Protein AF-A0A5K3FMP2-F1 (afdb_monomer)

Foldseek 3Di:
DQPDDAADDDADDPVNVVVVVCVQPDCPQWAWDDDDDFKTKTWHDDPPDPFIKIKMKGKDFQAFLVRVVVCVVDPVNCVVPVPFWDDKDWPAAPDPFKTWMKTWGHDDPPDFIEIFIKIWGWDDDPFKIKIKIWGHDDPVDDDDPRHHYKGWRMWMWMWGGPDRGIIMIMIMTGIGSDDPPPPDVCPVVPD

InterPro domains:
  IPR002913 START domain [PF01852] (20-181)
  IPR002913 START domain [PS50848] (26-191)
  IPR023393 START-like domain superfamily [G3DSA:3.30.530.20] (10-185)
  IPR051213 START domain-containing lipid transfer [PTHR19308] (13-181)

Sequence (191 aa):
MASFSVGDVRPAGEHDVATFRNLMDDDSKWHKVFGKKDTTVYIKESENSSIHMVKVKTNVAGLSAADLFDTLMDPDYRRAWDKYMVEGYDLCLVSPNTDIGYYLVKSFPPFKYRDSVTLRSWFKFENEYIIMNHSVFHAAAPLRKQYIRAISYLSGYIVRKTGPDSCFFGFVTQSDPRGNLKCRMGCLRLC

Mean predicted aligned error: 5.48 Å

Solvent-accessible surface area (backbone atoms only — not comparable to full-atom values): 10779 Å² total; per-residue (Å²): 130,78,82,57,58,72,53,61,90,69,77,77,50,71,69,42,54,54,52,53,50,45,65,70,71,54,56,90,77,45,45,78,78,47,74,57,93,58,37,36,34,28,40,24,83,39,99,91,43,97,58,50,33,41,37,39,41,30,62,44,75,84,38,27,35,64,60,54,50,49,56,72,68,35,73,73,60,35,59,76,74,37,86,43,57,74,47,71,50,79,76,47,77,80,47,103,48,20,36,31,32,40,41,31,34,63,47,67,85,94,48,64,33,33,30,40,39,32,39,38,29,55,49,83,54,100,57,37,37,39,37,41,32,29,23,37,80,50,87,94,64,65,92,53,89,81,42,38,73,30,42,31,53,37,32,36,41,38,30,30,54,74,50,85,46,15,16,36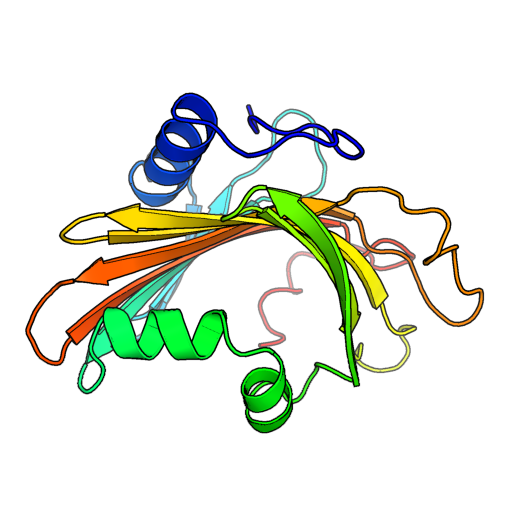,43,33,38,41,37,28,60,48,63,61,78,96,68,78,88,56,102,59,72,86,73,78,119

Nearest PDB structures (foldseek):
  6ser-assembly1_A  TM=9.704E-01  e=9.264E-19  Homo sapiens
  6iez-assembly1_A  TM=8.244E-01  e=3.662E-13  Homo sapiens
  2z9z-assembly1_A  TM=8.146E-01  e=6.578E-13  Homo sapiens
  2e3n-assembly1_A  TM=8.346E-01  e=3.082E-12  Homo sapiens
  2e3q-assembly1_A  TM=8.068E-01  e=1.908E-12  Homo sapiens

pLDDT: mean 89.91, std 14.31, range [27.34, 98.62]

Organism: Mesocestoides corti (NCBI:txid53468)

Structure (mmCIF, N/CA/C/O backbone):
data_AF-A0A5K3FMP2-F1
#
_entry.id   AF-A0A5K3FMP2-F1
#
loop_
_atom_site.group_PDB
_atom_site.id
_atom_site.type_symbol
_atom_site.label_atom_id
_atom_site.label_alt_id
_atom_site.label_comp_id
_atom_site.label_asym_id
_atom_site.label_entity_id
_atom_site.label_seq_id
_atom_site.pdbx_PDB_ins_code
_atom_site.Cartn_x
_atom_site.Cartn_y
_atom_site.Cartn_z
_atom_site.occupancy
_atom_site.B_iso_or_equiv
_atom_site.auth_seq_id
_atom_site.auth_comp_id
_atom_site.auth_asym_id
_atom_site.auth_atom_id
_atom_site.pdbx_PDB_model_num
ATOM 1 N N . MET A 1 1 ? 12.278 9.749 8.760 1.00 45.16 1 MET A N 1
ATOM 2 C CA . MET A 1 1 ? 12.749 9.236 7.455 1.00 45.16 1 MET A CA 1
ATOM 3 C C . MET A 1 1 ? 12.005 7.941 7.178 1.00 45.16 1 MET A C 1
ATOM 5 O O . MET A 1 1 ? 11.595 7.312 8.147 1.00 45.16 1 MET A O 1
ATOM 9 N N . ALA A 1 2 ? 11.748 7.587 5.915 1.00 55.38 2 ALA A N 1
ATOM 10 C CA . ALA A 1 2 ? 11.209 6.262 5.603 1.00 55.38 2 ALA A CA 1
ATOM 11 C C . ALA A 1 2 ? 12.212 5.208 6.093 1.00 55.38 2 ALA A C 1
ATOM 13 O O . ALA A 1 2 ? 13.417 5.410 5.954 1.00 55.38 2 ALA A O 1
ATOM 14 N N . SER A 1 3 ? 11.732 4.137 6.717 1.00 70.94 3 SER A N 1
ATOM 15 C CA . SER A 1 3 ? 12.615 3.110 7.275 1.00 70.94 3 SER A CA 1
ATOM 16 C C . SER A 1 3 ? 13.172 2.159 6.201 1.00 70.94 3 SER A C 1
ATOM 18 O O . SER A 1 3 ? 14.148 1.447 6.441 1.00 70.94 3 SER A O 1
ATOM 20 N N . PHE A 1 4 ? 12.600 2.200 4.992 1.00 82.44 4 PHE A N 1
ATOM 21 C CA . PHE A 1 4 ? 13.044 1.446 3.823 1.00 82.44 4 PHE A CA 1
ATOM 22 C C . PHE A 1 4 ? 13.760 2.331 2.807 1.00 82.44 4 PHE A C 1
ATOM 24 O O . PHE A 1 4 ? 13.378 3.479 2.565 1.00 82.44 4 PHE A O 1
ATOM 31 N N . SER A 1 5 ? 14.771 1.749 2.165 1.00 88.12 5 SER A N 1
ATOM 32 C CA . SER A 1 5 ? 15.386 2.287 0.951 1.00 88.12 5 SER A CA 1
ATOM 33 C C . SER A 1 5 ? 14.911 1.486 -0.259 1.00 88.12 5 SER A C 1
ATOM 35 O O . SER A 1 5 ? 14.746 0.270 -0.185 1.00 88.12 5 SER A O 1
ATOM 37 N N . VAL A 1 6 ? 14.695 2.153 -1.394 1.00 90.81 6 VAL A N 1
ATOM 38 C CA . VAL A 1 6 ? 14.304 1.471 -2.639 1.00 90.81 6 VAL A CA 1
ATOM 39 C C . VAL A 1 6 ? 15.377 0.449 -3.019 1.00 90.81 6 VAL A C 1
ATOM 41 O O . VAL A 1 6 ? 16.555 0.791 -3.093 1.00 90.81 6 VAL A O 1
ATOM 44 N N . GLY A 1 7 ? 14.963 -0.791 -3.281 1.00 92.38 7 GLY A N 1
ATOM 45 C CA . GLY A 1 7 ? 15.869 -1.900 -3.585 1.00 92.38 7 GLY A CA 1
ATOM 46 C C . GLY A 1 7 ? 16.353 -2.700 -2.373 1.00 92.38 7 GLY A C 1
ATOM 47 O O . GLY A 1 7 ? 16.946 -3.752 -2.582 1.00 92.38 7 GLY A O 1
ATOM 48 N N . ASP A 1 8 ? 16.089 -2.256 -1.140 1.00 92.75 8 ASP A N 1
ATOM 49 C CA . ASP A 1 8 ? 16.411 -3.023 0.069 1.00 92.75 8 ASP A CA 1
ATOM 50 C C . ASP A 1 8 ? 15.546 -4.293 0.139 1.00 92.75 8 ASP A C 1
ATOM 52 O O . ASP A 1 8 ? 14.319 -4.216 0.062 1.00 92.75 8 ASP A O 1
ATOM 56 N N . VAL A 1 9 ? 16.168 -5.466 0.265 1.00 93.88 9 VAL A N 1
ATOM 57 C CA . VAL A 1 9 ? 15.469 -6.759 0.323 1.00 93.88 9 VAL A CA 1
ATOM 58 C C . VAL A 1 9 ? 15.634 -7.338 1.720 1.00 93.88 9 VAL A C 1
ATOM 60 O O . VAL A 1 9 ? 16.494 -8.179 1.974 1.00 93.88 9 VAL A O 1
ATOM 63 N N . ARG A 1 10 ? 14.786 -6.873 2.636 1.00 94.06 10 ARG A N 1
ATOM 64 C CA . ARG A 1 10 ? 14.668 -7.410 3.992 1.00 94.06 10 ARG A CA 1
ATOM 65 C C . ARG A 1 10 ? 13.211 -7.385 4.456 1.00 94.06 10 ARG A C 1
ATOM 67 O O . ARG A 1 10 ? 12.471 -6.484 4.055 1.00 94.06 10 ARG A O 1
ATOM 74 N N . PRO A 1 11 ? 12.796 -8.318 5.327 1.00 94.12 11 PRO A N 1
ATOM 75 C CA . PRO A 1 11 ? 11.532 -8.199 6.036 1.00 94.12 11 PRO A CA 1
ATOM 76 C C . PRO A 1 11 ? 11.463 -6.904 6.855 1.00 94.12 11 PRO A C 1
ATOM 78 O O . PRO A 1 11 ? 12.468 -6.432 7.401 1.00 94.12 11 PRO A O 1
ATOM 81 N N . ALA A 1 12 ? 10.260 -6.349 6.965 1.00 95.31 12 ALA A N 1
ATOM 82 C CA . ALA A 1 12 ? 9.982 -5.289 7.920 1.00 95.31 12 ALA A CA 1
ATOM 83 C C . ALA A 1 12 ? 10.155 -5.797 9.367 1.00 95.31 12 ALA A C 1
ATOM 85 O O . ALA A 1 12 ? 9.772 -6.919 9.695 1.00 95.31 12 ALA A O 1
ATOM 86 N N . GLY A 1 13 ? 10.714 -4.959 10.234 1.00 94.12 13 GLY A N 1
ATOM 87 C CA . GLY A 1 13 ? 10.867 -5.194 11.667 1.00 94.12 13 GLY A CA 1
ATOM 88 C C . GLY A 1 13 ? 10.071 -4.199 12.514 1.00 94.12 13 GLY A C 1
ATOM 89 O O . GLY A 1 13 ? 9.341 -3.344 12.009 1.00 94.12 13 GLY A O 1
ATOM 90 N N . GLU A 1 14 ? 10.239 -4.282 13.833 1.00 94.19 14 GLU A N 1
ATOM 91 C CA . GLU A 1 14 ? 9.488 -3.473 14.804 1.00 94.19 14 GLU A CA 1
ATOM 92 C C . GLU A 1 14 ? 9.664 -1.961 14.602 1.00 94.19 14 GLU A C 1
ATOM 94 O O . GLU A 1 14 ? 8.703 -1.199 14.711 1.00 94.19 14 GLU A O 1
ATOM 99 N N . HIS A 1 15 ? 10.877 -1.519 14.253 1.00 94.69 15 HIS A N 1
ATOM 100 C CA . HIS A 1 15 ? 11.155 -0.109 13.973 1.00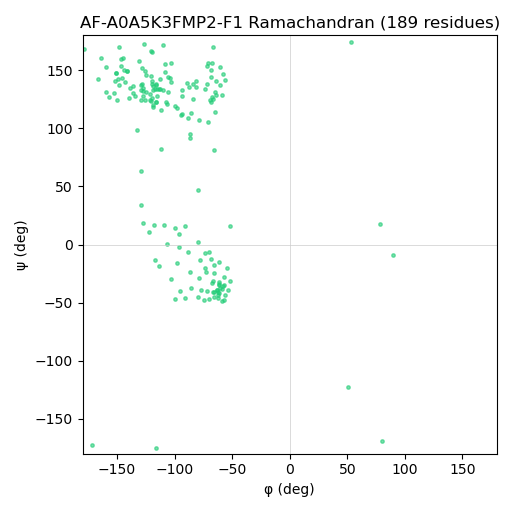 94.69 15 HIS A CA 1
ATOM 101 C C . HIS A 1 15 ? 10.378 0.411 12.753 1.00 94.69 15 HIS A C 1
ATOM 103 O O . HIS A 1 15 ? 9.872 1.537 12.772 1.00 94.69 15 HIS A O 1
ATOM 109 N N . ASP A 1 16 ? 10.251 -0.410 11.705 1.00 95.75 16 ASP A N 1
ATOM 110 C CA . ASP A 1 16 ? 9.505 -0.059 10.496 1.00 95.75 16 ASP A CA 1
ATOM 111 C C . ASP A 1 16 ? 8.011 0.086 10.820 1.00 95.75 16 ASP A C 1
ATOM 113 O O . ASP A 1 16 ? 7.381 1.083 10.463 1.00 95.75 16 ASP A O 1
ATOM 117 N N . VAL A 1 17 ? 7.470 -0.864 11.592 1.00 96.31 17 VAL A N 1
ATOM 118 C CA . VAL A 1 17 ? 6.086 -0.839 12.086 1.00 96.31 17 VAL A CA 1
ATOM 119 C C . VAL A 1 17 ? 5.821 0.412 12.928 1.00 96.31 17 VAL A C 1
ATOM 121 O O . VAL A 1 17 ? 4.836 1.115 12.697 1.00 96.31 17 VAL A O 1
ATOM 124 N N . ALA A 1 18 ? 6.698 0.726 13.884 1.00 96.44 18 ALA A N 1
ATOM 125 C CA . ALA A 1 18 ? 6.568 1.914 14.729 1.00 96.44 18 ALA A CA 1
ATOM 126 C C . ALA A 1 18 ? 6.616 3.210 13.903 1.00 96.44 18 ALA A C 1
ATOM 128 O O . ALA A 1 18 ? 5.813 4.121 14.109 1.00 96.44 18 ALA A O 1
ATOM 129 N N . THR A 1 19 ? 7.514 3.276 12.919 1.00 95.38 19 THR A N 1
ATOM 130 C CA . THR A 1 19 ? 7.610 4.411 11.993 1.00 95.38 19 THR A CA 1
ATOM 131 C C . THR A 1 19 ? 6.329 4.569 11.178 1.00 95.38 19 THR A C 1
ATOM 133 O O . THR A 1 19 ? 5.824 5.684 11.036 1.00 95.38 19 THR A O 1
ATOM 136 N N . PHE A 1 20 ? 5.766 3.468 10.676 1.00 96.25 20 PHE A N 1
ATOM 137 C CA . PHE A 1 20 ? 4.533 3.489 9.897 1.00 96.25 20 PHE A CA 1
ATOM 138 C C . PHE A 1 20 ? 3.315 3.914 10.728 1.00 96.25 20 PHE A C 1
ATOM 140 O O . PHE A 1 20 ? 2.528 4.748 10.276 1.00 96.25 20 PHE A O 1
ATOM 147 N N . ARG A 1 21 ? 3.200 3.434 11.974 1.00 97.06 21 ARG A N 1
ATOM 148 C CA . ARG A 1 21 ? 2.185 3.910 12.933 1.00 97.06 21 ARG A CA 1
ATOM 149 C C . ARG A 1 21 ? 2.292 5.413 13.156 1.00 97.06 21 ARG A C 1
ATOM 151 O O . ARG A 1 21 ? 1.304 6.118 12.995 1.00 97.06 21 ARG A O 1
ATOM 158 N N . ASN A 1 22 ? 3.498 5.922 13.404 1.00 96.44 22 ASN A N 1
ATOM 159 C CA . ASN A 1 22 ? 3.718 7.358 13.581 1.00 96.44 22 ASN A CA 1
ATOM 160 C C . ASN A 1 22 ? 3.317 8.169 12.339 1.00 96.44 22 ASN A C 1
ATOM 162 O O . ASN A 1 22 ? 2.752 9.249 12.475 1.00 96.44 22 ASN A O 1
ATOM 166 N N . LEU A 1 23 ? 3.550 7.658 11.121 1.00 95.69 23 LEU A N 1
ATOM 167 C CA . LEU A 1 23 ? 3.069 8.320 9.901 1.00 95.69 23 LEU A CA 1
ATOM 168 C C . LEU A 1 23 ? 1.539 8.420 9.858 1.00 95.69 23 LEU A C 1
ATOM 170 O O . LEU A 1 23 ? 1.019 9.416 9.347 1.00 95.69 23 LEU A O 1
ATOM 174 N N . MET A 1 24 ? 0.825 7.421 10.383 1.00 96.88 24 MET A N 1
ATOM 175 C CA . MET A 1 24 ? -0.631 7.448 10.490 1.00 96.88 24 MET A CA 1
ATOM 176 C C . MET A 1 24 ? -1.111 8.382 11.605 1.00 96.88 24 MET A C 1
ATOM 178 O O . MET A 1 24 ? -1.995 9.206 11.365 1.00 96.88 24 MET A O 1
ATOM 182 N N . ASP A 1 25 ? -0.527 8.274 12.794 1.00 96.56 25 ASP A N 1
ATOM 183 C CA . ASP A 1 25 ? -1.072 8.848 14.028 1.00 96.56 25 ASP A CA 1
ATOM 184 C C . ASP A 1 25 ? -0.680 10.306 14.244 1.00 96.56 25 ASP A C 1
ATOM 186 O O . ASP A 1 25 ? -1.511 11.104 14.675 1.00 96.56 25 ASP A O 1
ATOM 190 N N . ASP A 1 26 ? 0.548 10.676 13.885 1.00 96.19 26 ASP A N 1
ATOM 191 C CA . ASP A 1 26 ? 1.017 12.051 13.994 1.00 96.19 26 ASP A CA 1
ATOM 192 C C . ASP A 1 26 ? 0.623 12.855 12.748 1.00 96.19 26 ASP A C 1
ATOM 194 O O . ASP A 1 26 ? 1.112 12.629 11.635 1.00 96.19 26 ASP A O 1
ATOM 198 N N . ASP A 1 27 ? -0.272 13.820 12.950 1.00 95.56 27 ASP A N 1
ATOM 199 C CA . ASP A 1 27 ? -0.746 14.746 11.923 1.00 95.56 27 ASP A CA 1
ATOM 200 C C . ASP A 1 27 ? 0.002 16.094 11.938 1.00 95.56 27 ASP A C 1
ATOM 202 O O . ASP A 1 27 ? -0.231 16.916 11.057 1.00 95.56 27 ASP A O 1
ATOM 206 N N . SER A 1 28 ? 0.939 16.327 12.867 1.00 94.31 28 SER A N 1
ATOM 207 C CA . SER A 1 28 ? 1.594 17.635 13.073 1.00 94.31 28 SER A CA 1
ATOM 208 C C . SER A 1 28 ? 2.303 18.186 11.830 1.00 94.31 28 SER A C 1
ATOM 210 O O . SER A 1 28 ? 2.304 19.391 11.588 1.00 94.31 28 SER A O 1
ATOM 212 N N . LYS A 1 29 ? 2.883 17.296 11.016 1.00 93.50 29 LYS A N 1
ATOM 213 C CA . LYS A 1 29 ? 3.590 17.626 9.766 1.00 93.50 29 LYS A CA 1
ATOM 214 C C . LYS A 1 29 ? 2.744 17.395 8.509 1.00 93.50 29 LYS A C 1
ATOM 216 O O . LYS A 1 29 ? 3.300 17.296 7.416 1.00 93.50 29 LYS A O 1
ATOM 221 N N . TRP A 1 30 ? 1.434 17.212 8.653 1.00 95.69 30 TRP A N 1
ATOM 222 C CA . TRP A 1 30 ? 0.532 16.874 7.556 1.00 95.69 30 TRP A CA 1
ATOM 223 C C . TRP A 1 30 ? -0.471 17.995 7.300 1.00 95.69 30 TRP A C 1
ATOM 225 O O . TRP A 1 30 ? -1.130 18.495 8.206 1.00 95.69 30 TRP A O 1
ATOM 235 N N . HIS A 1 31 ? -0.653 18.341 6.031 1.00 95.94 31 HIS A N 1
ATOM 236 C CA . HIS A 1 31 ? -1.635 19.323 5.594 1.00 95.94 31 HIS A CA 1
ATOM 237 C C . HIS A 1 31 ? -2.890 18.610 5.103 1.00 95.94 31 HIS A C 1
ATOM 239 O O . HIS A 1 31 ? -2.848 17.855 4.132 1.00 95.94 31 HIS A O 1
ATOM 245 N N . LYS A 1 32 ? -4.027 18.842 5.763 1.00 96.00 32 LYS A N 1
ATOM 246 C CA . LYS A 1 32 ? -5.325 18.332 5.305 1.00 96.00 32 LYS A CA 1
ATOM 247 C C . LYS A 1 32 ? -5.733 19.047 4.015 1.00 96.00 32 LYS A C 1
ATOM 249 O O . LYS A 1 32 ? -5.865 20.265 4.006 1.00 96.00 32 LYS A O 1
ATOM 254 N N . VAL A 1 33 ? -5.977 18.286 2.949 1.00 95.81 33 VAL A N 1
ATOM 255 C CA . VAL A 1 33 ? -6.348 18.821 1.622 1.00 95.81 33 VAL A CA 1
ATOM 256 C C . VAL A 1 33 ? -7.767 18.467 1.197 1.00 95.81 33 VAL A C 1
ATOM 258 O O . VAL A 1 33 ? -8.328 19.106 0.310 1.00 95.81 33 VAL A O 1
ATOM 261 N N . PHE A 1 34 ? -8.365 17.458 1.828 1.00 94.69 34 PHE A N 1
ATOM 262 C CA . PHE A 1 34 ? -9.741 17.053 1.573 1.00 94.69 34 PHE A CA 1
ATOM 263 C C . PHE A 1 34 ? -10.355 16.439 2.829 1.00 94.69 34 PHE A C 1
ATOM 265 O O . PHE A 1 34 ? -9.672 15.783 3.615 1.00 94.69 34 PHE A O 1
ATOM 272 N N . GLY A 1 35 ? -11.660 16.621 3.006 1.00 92.94 35 GLY A N 1
ATOM 273 C CA . GLY A 1 35 ? -12.435 15.919 4.020 1.00 92.94 35 GLY A CA 1
ATOM 274 C C . GLY A 1 35 ? -13.904 15.881 3.631 1.00 92.94 35 GLY A C 1
ATOM 275 O O . GLY A 1 35 ? -14.486 16.926 3.342 1.00 92.94 35 GLY A O 1
ATOM 276 N N . LYS A 1 36 ? -14.499 14.689 3.616 1.00 92.50 36 LYS A N 1
ATOM 277 C CA . LYS A 1 36 ? -15.928 14.499 3.359 1.00 92.50 36 LYS A CA 1
ATOM 278 C C . LYS A 1 36 ? -16.414 13.226 4.042 1.00 92.50 36 LYS A C 1
ATOM 280 O O . LYS A 1 36 ? -15.835 12.164 3.826 1.00 92.50 36 LYS A O 1
ATOM 285 N N . LYS A 1 37 ? -17.521 13.337 4.788 1.00 90.38 37 LYS A N 1
ATOM 286 C CA . LYS A 1 37 ? -18.066 12.250 5.619 1.00 90.38 37 LYS A CA 1
ATOM 287 C C . LYS A 1 37 ? -16.957 11.675 6.514 1.00 90.38 37 LYS A C 1
ATOM 289 O O . LYS A 1 37 ? -16.315 12.436 7.230 1.00 90.38 37 LYS A O 1
ATOM 294 N N . ASP A 1 38 ? -16.703 10.379 6.401 1.00 92.69 38 ASP A N 1
ATOM 295 C CA . ASP A 1 38 ? -15.748 9.633 7.210 1.00 92.69 38 ASP A CA 1
ATOM 296 C C . ASP A 1 38 ? -14.326 9.634 6.644 1.00 92.69 38 ASP A C 1
ATOM 298 O O . ASP A 1 38 ? -13.422 9.150 7.316 1.00 92.69 38 ASP A O 1
ATOM 302 N N . THR A 1 39 ? -14.101 10.184 5.443 1.00 96.31 39 THR A N 1
ATOM 303 C CA . THR A 1 39 ? -12.801 10.150 4.760 1.00 96.31 39 THR A CA 1
ATOM 304 C C . THR A 1 39 ? -12.100 11.507 4.793 1.00 96.31 39 THR A C 1
ATOM 306 O O . THR A 1 39 ? -12.664 12.539 4.419 1.00 96.31 39 THR A O 1
ATOM 309 N N . THR A 1 40 ? -10.823 11.504 5.174 1.00 97.38 40 THR A N 1
ATOM 310 C CA . THR A 1 40 ? -9.939 12.675 5.159 1.00 97.38 40 THR A CA 1
ATOM 311 C C . THR A 1 40 ? -8.637 12.358 4.429 1.00 97.38 40 THR A C 1
ATOM 313 O O . THR A 1 40 ? -8.065 11.286 4.619 1.00 97.38 40 THR A O 1
ATOM 316 N N . VAL A 1 41 ? -8.157 13.297 3.609 1.00 97.44 41 VAL A N 1
ATOM 317 C CA . VAL A 1 41 ? -6.895 13.177 2.865 1.00 97.44 41 VAL A CA 1
ATOM 318 C C . VAL A 1 41 ? -5.933 14.274 3.293 1.00 97.44 41 VAL A C 1
ATOM 320 O O . VAL A 1 41 ? -6.303 15.448 3.399 1.00 97.44 41 VAL A O 1
ATOM 323 N N . TYR A 1 42 ? -4.684 13.877 3.492 1.00 96.94 42 TYR A N 1
ATOM 324 C CA . TYR A 1 42 ? -3.579 14.720 3.900 1.00 96.94 42 TYR A CA 1
ATOM 325 C C . TYR A 1 42 ? -2.417 14.592 2.919 1.00 96.94 42 TYR A C 1
ATOM 327 O O . TYR A 1 42 ? -2.180 13.524 2.350 1.00 96.94 42 TYR A O 1
ATOM 335 N N . ILE A 1 43 ? -1.661 15.674 2.777 1.00 95.69 43 ILE A N 1
ATOM 336 C CA . ILE A 1 43 ? -0.401 15.723 2.042 1.00 95.69 43 ILE A CA 1
ATOM 337 C C . ILE A 1 43 ? 0.706 16.132 3.006 1.00 95.69 43 ILE A C 1
ATOM 339 O O . ILE A 1 43 ? 0.507 17.001 3.853 1.00 95.69 43 ILE A O 1
ATOM 343 N N . LYS A 1 44 ? 1.880 15.526 2.861 1.00 93.62 44 LYS A N 1
ATOM 344 C CA . LYS A 1 44 ? 3.100 15.959 3.538 1.00 93.62 44 LYS A CA 1
ATOM 345 C C . LYS A 1 44 ? 4.219 16.139 2.526 1.00 93.62 44 LYS A C 1
ATOM 347 O O . LYS A 1 44 ? 4.514 15.238 1.735 1.00 93.62 44 LYS A O 1
ATOM 352 N N . GLU A 1 45 ? 4.843 17.307 2.563 1.00 89.19 45 GLU A N 1
ATOM 353 C CA . GLU A 1 45 ? 6.044 17.578 1.785 1.00 89.19 45 GLU A CA 1
ATOM 354 C C . GLU A 1 45 ? 7.214 16.748 2.317 1.00 89.19 45 GLU A C 1
ATOM 356 O O . GLU A 1 45 ? 7.322 16.469 3.514 1.00 89.19 45 GLU A O 1
ATOM 361 N N . SER A 1 46 ? 8.071 16.299 1.407 1.00 81.12 46 SER A N 1
ATOM 362 C CA . SER A 1 46 ? 9.260 15.534 1.757 1.00 81.12 46 SER A CA 1
ATOM 363 C C . SER A 1 46 ? 10.475 16.419 1.573 1.00 81.12 46 SER A C 1
ATOM 365 O O . SER A 1 46 ? 10.730 16.872 0.465 1.00 81.12 46 SER A O 1
ATOM 367 N N . GLU A 1 47 ? 11.238 16.627 2.646 1.00 73.31 47 GLU A N 1
ATOM 368 C CA . GLU A 1 47 ? 12.406 17.525 2.665 1.00 73.31 47 GLU A CA 1
ATOM 369 C C . GLU A 1 47 ? 13.404 17.231 1.526 1.00 73.31 47 GLU A C 1
ATOM 371 O O . GLU A 1 47 ? 14.006 18.149 0.982 1.00 73.31 47 GLU A O 1
ATOM 376 N N . ASN A 1 48 ? 13.509 15.964 1.104 1.00 72.06 48 ASN A N 1
ATOM 377 C CA . ASN A 1 48 ? 14.467 15.499 0.095 1.00 72.06 48 ASN A CA 1
ATOM 378 C C . ASN A 1 48 ? 13.813 14.926 -1.176 1.00 72.06 48 ASN A C 1
ATOM 380 O O . ASN A 1 48 ? 14.457 14.179 -1.911 1.00 72.06 48 ASN A O 1
ATOM 384 N N . SER A 1 49 ? 12.527 15.191 -1.430 1.00 77.69 49 SER A N 1
ATOM 385 C CA . SER A 1 49 ? 11.846 14.656 -2.615 1.00 77.69 49 SER A CA 1
ATOM 386 C C . SER A 1 49 ? 10.769 15.598 -3.134 1.00 77.69 49 SER A C 1
ATOM 388 O O . SER A 1 49 ? 9.949 16.108 -2.375 1.00 77.69 49 SER A O 1
ATOM 390 N N . SER A 1 50 ? 10.709 15.754 -4.457 1.00 82.50 50 SER A N 1
ATOM 391 C CA . SER A 1 50 ? 9.599 16.429 -5.141 1.00 82.50 50 SER A CA 1
ATOM 392 C C . SER A 1 50 ? 8.294 15.622 -5.100 1.00 82.50 50 SER A C 1
ATOM 394 O O . SER A 1 50 ? 7.247 16.113 -5.523 1.00 82.50 50 SER A O 1
ATOM 396 N N . ILE A 1 51 ? 8.343 14.386 -4.595 1.00 87.31 51 ILE A N 1
ATOM 397 C CA . ILE A 1 51 ? 7.194 13.504 -4.438 1.00 87.31 51 ILE A CA 1
ATOM 398 C C . ILE A 1 51 ? 6.639 13.659 -3.027 1.00 87.31 51 ILE A C 1
ATOM 400 O O . ILE A 1 51 ? 7.255 13.243 -2.041 1.00 87.31 51 ILE A O 1
ATOM 404 N N . HIS A 1 52 ? 5.444 14.233 -2.936 1.00 90.75 52 HIS A N 1
ATOM 405 C CA . HIS A 1 52 ? 4.730 14.346 -1.674 1.00 90.75 52 HIS A CA 1
ATOM 406 C C . HIS A 1 52 ? 4.258 12.982 -1.164 1.00 90.75 52 HIS A C 1
ATOM 408 O O . HIS A 1 52 ? 3.928 12.083 -1.942 1.00 90.75 52 HIS A O 1
ATOM 414 N N . MET A 1 53 ? 4.175 12.851 0.158 1.00 93.81 53 MET A N 1
ATOM 415 C CA . MET A 1 53 ? 3.459 11.744 0.776 1.00 93.81 53 MET A CA 1
ATOM 416 C C . MET A 1 53 ? 1.968 12.061 0.804 1.00 93.81 53 MET A C 1
ATOM 418 O O . MET A 1 53 ? 1.572 13.188 1.109 1.00 93.81 53 MET A O 1
ATOM 422 N N . VAL A 1 54 ? 1.145 11.052 0.551 1.00 95.88 54 VAL A N 1
ATOM 423 C CA . VAL A 1 54 ? -0.309 11.121 0.683 1.00 95.88 54 VAL A CA 1
ATOM 424 C C . VAL A 1 54 ? -0.732 10.195 1.813 1.00 95.88 54 VAL A C 1
ATOM 426 O O . VAL A 1 54 ? -0.279 9.053 1.887 1.00 95.88 54 VAL A O 1
ATOM 429 N N . LYS A 1 55 ? -1.607 10.688 2.686 1.00 97.12 55 LYS A N 1
ATOM 430 C CA . LYS A 1 55 ? -2.237 9.910 3.753 1.00 97.12 55 LYS A CA 1
ATOM 431 C C . LYS A 1 55 ? -3.749 10.027 3.646 1.00 97.12 55 LYS A C 1
ATOM 433 O O . LYS A 1 55 ? -4.278 11.131 3.554 1.00 97.12 55 LYS A O 1
ATOM 438 N N . VAL A 1 56 ? -4.441 8.899 3.688 1.00 97.94 56 VAL A N 1
ATOM 439 C CA . VAL A 1 56 ? -5.901 8.816 3.727 1.00 97.94 56 VAL A CA 1
ATOM 440 C C . VAL A 1 56 ? -6.302 8.154 5.034 1.00 97.94 56 VAL A C 1
ATOM 442 O O . VAL A 1 56 ? -5.726 7.140 5.418 1.00 97.94 56 VAL A O 1
ATOM 445 N N . LYS A 1 57 ? -7.286 8.736 5.710 1.00 98.06 57 LYS A N 1
ATOM 446 C CA . LYS A 1 57 ? -7.914 8.196 6.916 1.00 98.06 57 LYS A CA 1
ATOM 447 C C . LYS A 1 57 ? -9.397 8.032 6.642 1.00 98.06 57 LYS A C 1
ATOM 449 O O . LYS A 1 57 ? -10.016 8.988 6.176 1.00 98.06 57 LYS A O 1
ATOM 454 N N . THR A 1 58 ? -9.964 6.866 6.922 1.00 97.62 58 THR A N 1
ATOM 455 C CA . THR A 1 58 ? -11.406 6.646 6.811 1.00 97.62 58 THR A CA 1
ATOM 456 C C . THR A 1 58 ? -11.927 5.741 7.915 1.00 97.62 58 THR A C 1
ATOM 458 O O . THR A 1 58 ? -11.293 4.746 8.257 1.00 97.62 58 THR A O 1
ATOM 461 N N . ASN A 1 59 ? -13.099 6.064 8.452 1.00 97.50 59 ASN A N 1
ATOM 462 C CA . ASN A 1 59 ? -13.862 5.110 9.251 1.00 97.50 59 ASN A CA 1
ATOM 463 C C . ASN A 1 59 ? -14.774 4.308 8.322 1.00 97.50 59 ASN A C 1
ATOM 465 O O . ASN A 1 59 ? -15.352 4.860 7.385 1.00 97.50 59 ASN A O 1
ATOM 469 N N . VAL A 1 60 ? -14.869 3.007 8.568 1.00 96.38 60 VAL A N 1
ATOM 470 C CA . VAL A 1 60 ? -15.683 2.065 7.803 1.00 96.38 60 VAL A CA 1
ATOM 471 C C . VAL A 1 60 ? -16.676 1.421 8.764 1.00 96.38 60 VAL A C 1
ATOM 473 O O . VAL A 1 60 ? -16.288 0.870 9.794 1.00 96.38 60 VAL A O 1
ATOM 476 N N . ALA A 1 61 ? -17.960 1.520 8.433 1.00 96.00 61 ALA A N 1
ATOM 477 C CA . ALA A 1 61 ? -19.051 0.852 9.135 1.00 96.00 61 ALA A CA 1
ATOM 478 C C . ALA A 1 61 ? -19.601 -0.284 8.263 1.00 96.00 61 ALA A C 1
ATOM 480 O O . ALA A 1 61 ? -19.591 -0.162 7.037 1.00 96.00 61 ALA A O 1
ATOM 481 N N . GLY A 1 62 ? -20.093 -1.356 8.885 1.00 96.25 62 GLY A N 1
ATOM 482 C CA . GLY A 1 62 ? -20.589 -2.535 8.169 1.00 96.25 62 GLY A CA 1
ATOM 483 C C . GLY A 1 62 ? -19.481 -3.458 7.653 1.00 96.25 62 GLY A C 1
ATOM 484 O O . GLY A 1 62 ? -19.709 -4.197 6.698 1.00 96.25 62 GLY A O 1
ATOM 485 N N . LEU A 1 63 ? -18.263 -3.331 8.192 1.00 96.12 63 LEU A N 1
ATOM 486 C CA . LEU A 1 63 ? -17.132 -4.182 7.834 1.00 96.12 63 LEU A CA 1
ATOM 487 C C . LEU A 1 63 ? -16.177 -4.327 9.020 1.00 96.12 63 LEU A C 1
ATOM 489 O O . LEU A 1 63 ? -15.660 -3.330 9.544 1.00 96.12 63 LEU A O 1
ATOM 493 N N . SER A 1 64 ? -15.900 -5.568 9.419 1.00 97.88 64 SER A N 1
ATOM 494 C CA . SER A 1 64 ? -14.931 -5.850 10.474 1.00 97.88 64 SER A CA 1
ATOM 495 C C . SER A 1 64 ? -13.492 -5.573 10.011 1.00 97.88 64 SER A C 1
ATOM 497 O O . SER A 1 64 ? -13.162 -5.607 8.823 1.00 97.88 64 SER A O 1
ATOM 499 N N . ALA A 1 65 ? -12.592 -5.323 10.966 1.00 98.06 65 ALA A N 1
ATOM 500 C CA . ALA A 1 65 ? -11.173 -5.127 10.659 1.00 98.06 65 ALA A CA 1
ATOM 501 C C . ALA A 1 65 ? -10.523 -6.366 10.014 1.00 98.06 65 ALA A C 1
ATOM 503 O O . ALA A 1 65 ? -9.606 -6.217 9.208 1.00 98.06 65 ALA A O 1
ATOM 504 N N . ALA A 1 66 ? -10.985 -7.569 10.374 1.00 97.50 66 ALA A N 1
ATOM 505 C CA . ALA A 1 66 ? -10.472 -8.821 9.825 1.00 97.50 66 ALA A CA 1
ATOM 506 C C . ALA A 1 66 ? -10.889 -8.993 8.357 1.00 97.50 66 ALA A C 1
ATOM 508 O O . ALA A 1 66 ? -10.027 -9.217 7.514 1.00 97.50 66 ALA A O 1
ATOM 509 N N . ASP A 1 67 ? -12.166 -8.764 8.037 1.00 96.88 67 ASP A N 1
ATOM 510 C CA . ASP A 1 67 ? -12.675 -8.895 6.664 1.00 96.88 67 ASP A CA 1
ATOM 511 C C . ASP A 1 67 ? -12.011 -7.894 5.711 1.00 96.88 67 ASP A C 1
ATOM 513 O O . ASP A 1 67 ? -11.681 -8.220 4.566 1.00 96.88 67 ASP A O 1
ATOM 517 N N . LEU A 1 68 ? -11.772 -6.663 6.184 1.00 97.12 68 LEU A N 1
ATOM 518 C CA . LEU A 1 68 ? -11.041 -5.672 5.399 1.00 97.12 68 LEU A CA 1
ATOM 519 C C . LEU A 1 68 ? -9.583 -6.092 5.179 1.00 97.12 68 LEU A C 1
ATOM 521 O O . LEU A 1 68 ? -9.057 -5.917 4.081 1.00 97.12 68 LEU A O 1
ATOM 525 N N . PHE A 1 69 ? -8.924 -6.641 6.200 1.00 97.38 69 PHE A N 1
ATOM 526 C CA . PHE A 1 69 ? -7.562 -7.146 6.056 1.00 97.38 69 PHE A CA 1
ATOM 527 C C . PHE A 1 69 ? -7.490 -8.303 5.050 1.00 97.38 69 PHE A C 1
ATOM 529 O O . PHE A 1 69 ? -6.643 -8.268 4.158 1.00 97.38 69 PHE A O 1
ATOM 536 N N . ASP A 1 70 ? -8.402 -9.270 5.132 1.00 95.75 70 ASP A N 1
ATOM 537 C CA . ASP A 1 70 ? -8.455 -10.401 4.202 1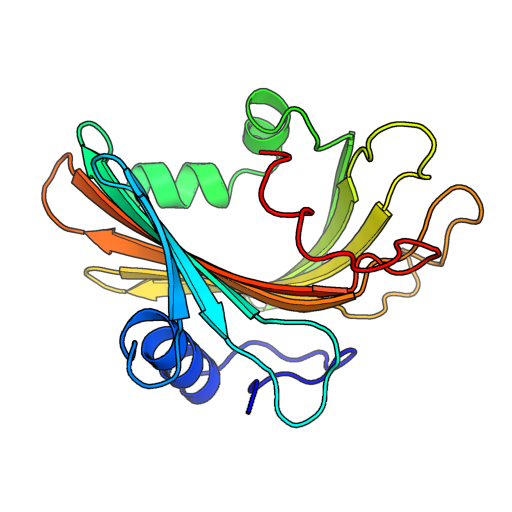.00 95.75 70 ASP A CA 1
ATOM 538 C C . ASP A 1 70 ? -8.726 -9.923 2.765 1.00 95.75 70 ASP A C 1
ATOM 540 O O . ASP A 1 70 ? -8.025 -10.321 1.836 1.00 95.75 70 ASP A O 1
ATOM 544 N N . THR A 1 71 ? -9.626 -8.947 2.587 1.00 94.69 71 THR A N 1
ATOM 545 C CA . THR A 1 71 ? -9.884 -8.290 1.290 1.00 94.69 71 THR A CA 1
ATOM 546 C C . THR A 1 71 ? -8.634 -7.633 0.685 1.00 94.69 71 THR A C 1
ATOM 548 O O . THR A 1 71 ? -8.477 -7.599 -0.537 1.00 94.69 71 THR A O 1
ATOM 551 N N . LEU A 1 72 ? -7.752 -7.067 1.518 1.00 94.38 72 LEU A N 1
ATOM 552 C CA . LEU A 1 72 ? -6.504 -6.435 1.072 1.00 94.38 72 LEU A CA 1
ATOM 553 C C . LEU A 1 72 ? -5.403 -7.456 0.756 1.00 94.38 72 LEU A C 1
ATOM 555 O O . LEU A 1 72 ? -4.528 -7.162 -0.063 1.00 94.38 72 LEU A O 1
ATOM 559 N N . MET A 1 73 ? -5.425 -8.612 1.421 1.00 93.50 73 MET A N 1
ATOM 560 C CA . MET A 1 73 ? -4.433 -9.673 1.260 1.00 93.50 73 MET A CA 1
ATOM 561 C C . MET A 1 73 ? -4.758 -10.638 0.120 1.00 93.50 73 MET A C 1
ATOM 563 O O . MET A 1 73 ? -3.827 -11.246 -0.397 1.00 93.50 73 MET A O 1
ATOM 567 N N . ASP A 1 74 ? -6.024 -10.757 -0.285 1.00 90.44 74 ASP A N 1
ATOM 568 C CA . ASP A 1 74 ? -6.473 -11.663 -1.345 1.00 90.44 74 ASP A CA 1
ATOM 569 C C . ASP A 1 74 ? -6.176 -11.097 -2.758 1.00 90.44 74 ASP A C 1
ATOM 571 O O . ASP A 1 74 ? -6.848 -10.161 -3.216 1.00 90.44 74 ASP A O 1
ATOM 575 N N . PRO A 1 75 ? -5.186 -11.650 -3.489 1.00 84.00 75 PRO A N 1
ATOM 576 C 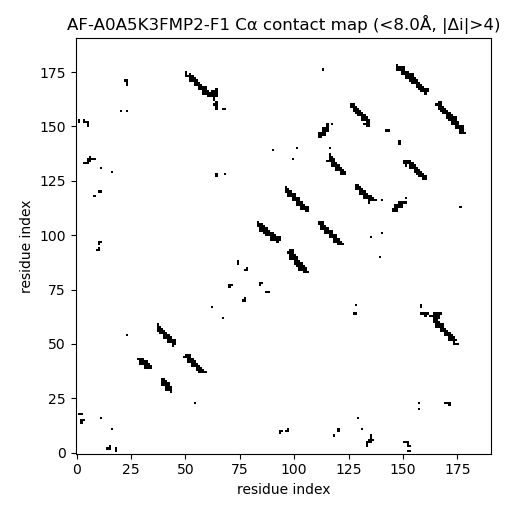CA . PRO A 1 75 ? -4.828 -11.172 -4.822 1.00 84.00 75 PRO A CA 1
ATOM 577 C C . PRO A 1 75 ? -5.866 -11.540 -5.893 1.00 84.00 75 PRO A C 1
ATOM 579 O O . PRO A 1 75 ? -5.946 -10.866 -6.926 1.00 84.00 75 PRO A O 1
ATOM 582 N N . ASP A 1 76 ? -6.660 -12.588 -5.673 1.00 85.31 76 ASP A N 1
ATOM 583 C CA . ASP A 1 76 ? -7.670 -13.053 -6.618 1.00 85.31 76 ASP A CA 1
ATOM 584 C C . ASP A 1 76 ? -8.914 -12.179 -6.523 1.00 85.31 76 ASP A C 1
ATOM 586 O O . ASP A 1 76 ? -9.410 -11.683 -7.542 1.00 85.31 76 ASP A O 1
ATOM 590 N N . TYR A 1 77 ? -9.353 -11.890 -5.298 1.00 89.31 77 TYR A N 1
ATOM 591 C CA . TYR A 1 77 ? -10.442 -10.958 -5.052 1.00 89.31 77 TYR A CA 1
ATOM 592 C C . TYR A 1 77 ? -10.066 -9.522 -5.426 1.00 89.31 77 TYR A C 1
ATOM 594 O O . TYR A 1 77 ? -10.913 -8.778 -5.930 1.00 89.31 77 TYR A O 1
ATOM 602 N N . ARG A 1 78 ? -8.788 -9.131 -5.293 1.00 87.44 78 ARG A N 1
ATOM 603 C CA . ARG A 1 78 ? -8.309 -7.808 -5.726 1.00 87.44 78 ARG A CA 1
ATOM 604 C C . ARG A 1 78 ? -8.657 -7.504 -7.180 1.00 87.44 78 ARG A C 1
ATOM 606 O O . ARG A 1 78 ? -9.068 -6.384 -7.475 1.00 87.44 78 ARG A O 1
ATOM 613 N N . ARG A 1 79 ? -8.576 -8.497 -8.072 1.00 82.88 79 ARG A N 1
ATOM 614 C CA . ARG A 1 79 ? -8.937 -8.341 -9.494 1.00 82.88 79 ARG A CA 1
ATOM 615 C C . ARG A 1 79 ? -10.428 -8.071 -9.713 1.00 82.88 79 ARG A C 1
ATOM 617 O O . ARG A 1 79 ? -10.786 -7.486 -10.731 1.00 82.88 79 ARG A O 1
ATOM 624 N N . ALA A 1 80 ? -11.293 -8.477 -8.784 1.00 87.12 80 ALA A N 1
ATOM 625 C CA . ALA A 1 80 ? -12.730 -8.238 -8.879 1.00 87.12 80 ALA A CA 1
ATOM 626 C C . ALA A 1 80 ? -13.104 -6.789 -8.530 1.00 87.12 80 ALA A C 1
ATOM 628 O O . ALA A 1 80 ? -13.975 -6.207 -9.180 1.00 87.12 80 ALA A O 1
ATOM 629 N N . TRP A 1 81 ? -12.454 -6.194 -7.523 1.00 86.06 81 TRP A N 1
ATOM 630 C CA . TRP A 1 81 ? -12.831 -4.866 -7.027 1.00 86.06 81 TRP A CA 1
ATOM 631 C C . TRP A 1 81 ? -11.910 -3.729 -7.497 1.00 86.06 81 TRP A C 1
ATOM 633 O O . TRP A 1 81 ? -12.379 -2.600 -7.674 1.00 86.06 81 TRP A O 1
ATOM 643 N N . ASP A 1 82 ? -10.626 -3.993 -7.757 1.00 86.75 82 ASP A N 1
ATOM 644 C CA . ASP A 1 82 ? -9.680 -2.993 -8.259 1.00 86.75 82 ASP A CA 1
ATOM 645 C C . ASP A 1 82 ? -9.723 -2.909 -9.787 1.00 86.75 82 ASP A C 1
ATOM 647 O O . ASP A 1 82 ? -8.997 -3.588 -10.511 1.00 86.75 82 ASP A O 1
ATOM 651 N N . LYS A 1 83 ? -10.570 -2.006 -10.287 1.00 87.19 83 LYS A N 1
ATOM 652 C CA . LYS A 1 83 ? -10.777 -1.767 -11.726 1.00 87.19 83 LYS A CA 1
ATOM 653 C C . LYS A 1 83 ? -9.521 -1.298 -12.472 1.00 87.19 83 LYS A C 1
ATOM 655 O O . LYS A 1 83 ? -9.530 -1.267 -13.706 1.00 87.19 83 LYS A O 1
ATOM 660 N N . TYR A 1 84 ? -8.485 -0.862 -11.755 1.00 88.88 84 TYR A N 1
ATOM 661 C CA . TYR A 1 84 ? -7.236 -0.399 -12.351 1.00 88.88 84 TYR A CA 1
ATOM 662 C C . TYR A 1 84 ? -6.157 -1.479 -12.362 1.00 88.88 84 TYR A C 1
ATOM 664 O O . TYR A 1 84 ? -5.191 -1.339 -13.114 1.00 88.88 84 TYR A O 1
ATOM 672 N N . MET A 1 85 ? -6.306 -2.554 -11.589 1.00 88.81 85 MET A N 1
ATOM 673 C CA . MET A 1 85 ? -5.389 -3.686 -11.633 1.00 88.81 85 MET A CA 1
ATOM 674 C C . MET A 1 85 ? -5.545 -4.438 -12.960 1.00 88.81 85 MET A C 1
ATOM 676 O O . MET A 1 85 ? -6.636 -4.862 -13.331 1.00 88.81 85 MET A O 1
ATOM 680 N N . VAL A 1 86 ? -4.440 -4.590 -13.692 1.00 90.75 86 VAL A N 1
ATOM 681 C CA . VAL A 1 86 ? -4.393 -5.336 -14.961 1.00 90.75 86 VAL A CA 1
ATOM 682 C C . VAL A 1 86 ? -3.834 -6.734 -14.734 1.00 90.75 86 VAL A C 1
ATOM 684 O O . VAL A 1 86 ? -4.381 -7.713 -15.228 1.00 90.75 86 VAL A O 1
ATOM 687 N N . GLU A 1 87 ? -2.731 -6.821 -13.997 1.00 90.31 87 GLU A N 1
ATOM 688 C CA . GLU A 1 87 ? -1.994 -8.056 -13.741 1.00 90.31 87 GLU A CA 1
ATOM 689 C C . GLU A 1 87 ? -1.352 -7.943 -12.357 1.00 90.31 87 GLU A C 1
ATOM 691 O O . GLU A 1 87 ? -0.892 -6.867 -11.968 1.00 90.31 87 GLU A O 1
ATOM 696 N N . GLY A 1 88 ? -1.310 -9.041 -11.612 1.00 91.00 88 GLY A N 1
ATOM 697 C CA . GLY A 1 88 ? -0.483 -9.127 -10.420 1.00 91.00 88 GLY A CA 1
ATOM 698 C C . GLY A 1 88 ? -0.351 -10.557 -9.935 1.00 91.00 88 GLY A C 1
ATOM 699 O O . GLY A 1 88 ? -1.285 -11.348 -10.069 1.00 91.00 88 GLY A O 1
ATOM 700 N N . TYR A 1 89 ? 0.840 -10.879 -9.451 1.00 91.94 89 TYR A N 1
ATOM 701 C CA . TYR A 1 89 ? 1.229 -12.219 -9.036 1.00 91.94 89 TYR A CA 1
ATOM 702 C C . TYR A 1 89 ? 2.427 -12.150 -8.089 1.00 91.94 89 TYR A C 1
ATOM 704 O O . TYR A 1 89 ? 3.251 -11.232 -8.170 1.00 91.94 89 TYR A O 1
ATOM 712 N N . ASP A 1 90 ? 2.542 -13.153 -7.226 1.00 93.31 90 ASP A N 1
ATOM 713 C CA . ASP A 1 90 ? 3.673 -13.287 -6.316 1.00 93.31 90 ASP A CA 1
ATOM 714 C C . ASP A 1 90 ? 4.867 -13.911 -7.047 1.00 93.31 90 ASP A C 1
ATOM 716 O O . ASP A 1 90 ? 4.733 -14.859 -7.822 1.00 93.31 90 ASP A O 1
ATOM 720 N N . LEU A 1 91 ? 6.053 -13.348 -6.826 1.00 95.31 91 LEU A N 1
ATOM 721 C CA . LEU A 1 91 ? 7.315 -13.830 -7.385 1.00 95.31 91 LEU A CA 1
ATOM 722 C C . LEU A 1 91 ? 7.985 -14.831 -6.446 1.00 95.31 91 LEU A C 1
ATOM 724 O O . LEU A 1 91 ? 8.476 -15.864 -6.898 1.00 95.31 91 LEU A O 1
ATOM 728 N N . CYS A 1 92 ? 8.038 -14.515 -5.152 1.00 95.06 92 CYS A N 1
ATOM 729 C CA . CYS A 1 92 ? 8.596 -15.396 -4.133 1.00 95.06 92 CYS A CA 1
ATOM 730 C C . CYS A 1 92 ? 8.176 -14.973 -2.722 1.00 95.06 92 CYS A C 1
ATOM 732 O O . CYS A 1 92 ? 7.811 -13.823 -2.472 1.00 95.06 92 CYS A O 1
ATOM 734 N N . LEU A 1 93 ? 8.285 -15.916 -1.787 1.00 96.25 93 LEU A N 1
ATOM 735 C CA . LEU A 1 93 ? 8.157 -15.665 -0.358 1.00 96.25 93 LEU A CA 1
ATOM 736 C C . LEU A 1 93 ? 9.552 -15.416 0.238 1.00 96.25 93 LEU A C 1
ATOM 738 O O . LEU A 1 93 ? 10.460 -16.221 0.036 1.00 96.25 93 LEU A O 1
ATOM 742 N N . VAL A 1 94 ? 9.722 -14.313 0.968 1.00 96.12 94 VAL A N 1
ATOM 743 C CA . VAL A 1 94 ? 10.987 -13.928 1.626 1.00 96.12 94 VAL A CA 1
ATOM 744 C C . VAL A 1 94 ? 11.002 -14.380 3.087 1.00 96.12 94 VAL A C 1
ATOM 746 O O . VAL A 1 94 ? 12.022 -14.843 3.592 1.00 96.12 94 VAL A O 1
ATOM 749 N N . SER A 1 95 ? 9.867 -14.258 3.775 1.00 95.56 95 SER A N 1
ATOM 750 C CA . SER A 1 95 ? 9.636 -14.753 5.137 1.00 95.56 95 SER A CA 1
ATOM 751 C C . SER A 1 95 ? 8.159 -15.142 5.291 1.00 95.56 95 SER A C 1
ATOM 753 O O . SER A 1 95 ? 7.360 -14.794 4.425 1.00 95.56 95 SER A O 1
ATOM 755 N N . PRO A 1 96 ? 7.735 -15.808 6.384 1.00 95.88 96 PRO A N 1
ATOM 756 C CA . PRO A 1 96 ? 6.332 -16.211 6.570 1.00 95.88 96 PRO A CA 1
ATOM 757 C C . PRO A 1 96 ? 5.300 -15.078 6.456 1.00 95.88 96 PRO A C 1
ATOM 759 O O . PRO A 1 96 ? 4.117 -15.334 6.257 1.00 95.88 96 PRO A O 1
ATOM 762 N N . ASN A 1 97 ? 5.746 -13.832 6.610 1.00 96.81 97 ASN A N 1
ATOM 763 C CA . ASN A 1 97 ? 4.927 -12.633 6.544 1.00 96.81 97 ASN A CA 1
ATOM 764 C C . ASN A 1 97 ? 5.472 -11.573 5.569 1.00 96.81 97 ASN A C 1
ATOM 766 O O . ASN A 1 97 ? 5.145 -10.395 5.717 1.00 96.81 97 ASN A O 1
ATOM 770 N N . THR A 1 98 ? 6.350 -11.968 4.641 1.00 97.44 98 THR A N 1
ATOM 771 C CA . THR A 1 98 ? 6.923 -11.078 3.627 1.00 97.44 98 THR A CA 1
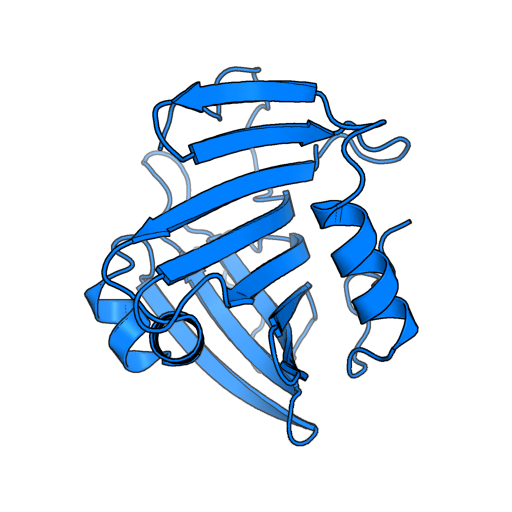ATOM 772 C C . THR A 1 98 ? 7.015 -11.778 2.283 1.00 97.44 98 THR A C 1
ATOM 774 O O . THR A 1 98 ? 7.677 -12.810 2.172 1.00 97.44 98 THR A O 1
ATOM 777 N N . ASP A 1 99 ? 6.443 -11.173 1.249 1.00 97.25 99 ASP A N 1
ATOM 778 C CA . ASP A 1 99 ? 6.548 -11.622 -0.138 1.00 97.25 99 ASP A CA 1
ATOM 779 C C . ASP A 1 99 ? 7.182 -10.549 -1.035 1.00 97.25 99 ASP A C 1
ATOM 781 O O . ASP A 1 99 ? 7.354 -9.390 -0.647 1.00 97.25 99 ASP A O 1
ATOM 785 N N . ILE A 1 100 ? 7.577 -10.960 -2.239 1.00 97.81 100 ILE A N 1
ATOM 786 C CA . ILE A 1 100 ? 7.853 -10.059 -3.355 1.00 97.81 100 ILE A CA 1
ATOM 787 C C . ILE A 1 100 ? 6.825 -10.357 -4.437 1.00 97.81 100 ILE A C 1
ATOM 789 O O . ILE A 1 100 ? 6.702 -11.501 -4.868 1.00 97.81 100 ILE A O 1
ATOM 793 N N . GLY A 1 101 ? 6.142 -9.322 -4.918 1.00 96.12 101 GLY A N 1
ATOM 794 C CA . GLY A 1 101 ? 5.113 -9.429 -5.948 1.00 96.12 101 GLY A CA 1
ATOM 795 C C . GLY A 1 101 ? 5.298 -8.432 -7.087 1.00 96.12 101 GLY A C 1
ATOM 796 O O . GLY A 1 101 ? 5.954 -7.394 -6.943 1.00 96.12 101 GLY A O 1
ATOM 797 N N . TYR A 1 102 ? 4.712 -8.764 -8.234 1.00 95.94 102 TYR A N 1
ATOM 798 C CA . TYR A 1 102 ? 4.585 -7.890 -9.395 1.00 95.94 102 TYR A CA 1
ATOM 799 C C . TYR A 1 102 ? 3.165 -7.337 -9.486 1.00 95.94 102 TYR A C 1
ATOM 801 O O . TYR A 1 102 ? 2.202 -8.075 -9.291 1.00 95.94 102 TYR A O 1
ATOM 809 N N . TYR A 1 103 ? 3.039 -6.061 -9.850 1.00 94.19 103 TYR A N 1
ATOM 810 C CA . TYR A 1 103 ? 1.757 -5.409 -10.099 1.00 94.19 103 TYR A CA 1
ATOM 811 C C . TYR A 1 103 ? 1.827 -4.558 -11.367 1.00 94.19 103 TYR A C 1
ATOM 813 O O . TYR A 1 103 ? 2.775 -3.802 -11.570 1.00 94.19 103 TYR A O 1
ATOM 821 N N . LEU A 1 104 ? 0.793 -4.639 -12.202 1.00 94.00 104 LEU A N 1
ATOM 822 C CA . LEU A 1 104 ? 0.578 -3.792 -13.371 1.00 94.00 104 LEU A CA 1
ATOM 823 C C . LEU A 1 104 ? -0.745 -3.051 -13.214 1.00 94.00 104 LEU A C 1
ATOM 825 O O . LEU A 1 104 ? -1.809 -3.659 -13.089 1.00 94.00 104 LEU A O 1
ATOM 829 N N . VAL A 1 105 ? -0.675 -1.725 -13.277 1.00 92.19 105 VAL A N 1
ATOM 830 C CA . VAL A 1 105 ? -1.815 -0.837 -13.070 1.00 92.19 105 VAL A CA 1
ATOM 831 C C . VAL A 1 105 ? -2.080 -0.010 -14.322 1.00 92.19 105 VAL A C 1
ATOM 833 O O . VAL A 1 105 ? -1.186 0.599 -14.928 1.00 92.19 105 VAL A O 1
ATOM 836 N N . LYS A 1 106 ? -3.355 0.035 -14.699 1.00 91.12 106 LYS A N 1
ATOM 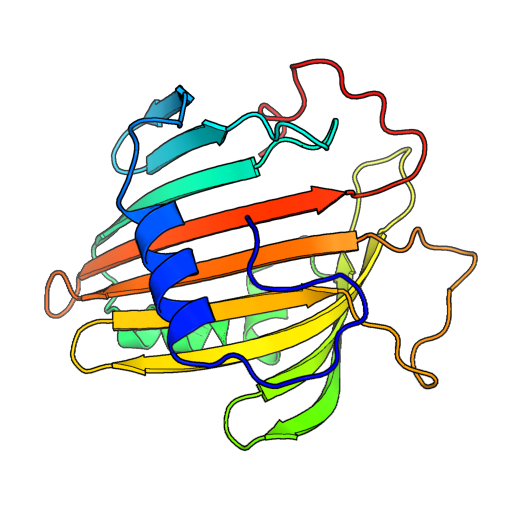837 C CA . LYS A 1 106 ? -3.880 0.839 -15.793 1.00 91.12 106 LYS A CA 1
ATOM 838 C C . LYS A 1 106 ? -3.710 2.321 -15.480 1.00 91.12 106 LYS A C 1
ATOM 840 O O . LYS A 1 106 ? -4.087 2.806 -14.421 1.00 91.12 106 LYS A O 1
ATOM 845 N N . SER A 1 107 ? -3.172 3.061 -16.442 1.00 86.69 107 SER A N 1
ATOM 846 C CA . SER A 1 107 ? -3.132 4.526 -16.409 1.00 86.69 107 SER A CA 1
ATOM 847 C C . SER A 1 107 ? -4.187 5.117 -17.340 1.00 86.69 107 SER A C 1
ATOM 849 O O . SER A 1 107 ? -4.607 4.474 -18.305 1.00 86.69 107 SER A O 1
ATOM 851 N N . PHE A 1 108 ? -4.605 6.351 -17.065 1.00 81.56 108 PHE A N 1
ATOM 852 C CA . PHE A 1 108 ? -5.524 7.078 -17.936 1.00 81.56 108 PHE A CA 1
ATOM 853 C C . PHE A 1 108 ? -4.813 7.526 -19.235 1.00 81.56 108 PHE A C 1
ATOM 855 O O . PHE A 1 108 ? -3.665 7.980 -19.165 1.00 81.56 108 PHE A O 1
ATOM 862 N N . PRO A 1 109 ? -5.443 7.421 -20.422 1.00 76.75 109 PRO A N 1
ATOM 863 C CA . PRO A 1 109 ? -4.873 7.941 -21.669 1.00 76.75 109 PRO A CA 1
ATOM 864 C C . PRO A 1 109 ? -4.537 9.444 -21.573 1.00 76.75 109 PRO A C 1
ATOM 866 O O . PRO A 1 109 ? -5.307 10.192 -20.980 1.00 76.75 109 PRO A O 1
ATOM 869 N N . PRO A 1 110 ? -3.422 9.940 -22.144 1.00 85.75 110 PRO A N 1
ATOM 870 C CA . PRO A 1 110 ? -2.486 9.271 -23.051 1.00 85.75 110 PRO A CA 1
ATOM 871 C C . PRO A 1 110 ? -1.308 8.579 -22.339 1.00 85.75 110 PRO A C 1
ATOM 873 O O . PRO A 1 110 ? -0.286 8.294 -22.965 1.00 85.75 110 PRO A O 1
ATOM 876 N N . PHE A 1 111 ? -1.382 8.343 -21.027 1.00 87.75 111 PHE A N 1
ATOM 877 C CA . PHE A 1 111 ? -0.237 7.833 -20.282 1.00 87.75 111 PHE A CA 1
ATOM 878 C C . PHE A 1 111 ? -0.101 6.302 -20.368 1.00 87.75 111 PHE A C 1
ATOM 880 O O . PHE A 1 111 ? -1.079 5.567 -20.242 1.00 87.75 111 PHE A O 1
ATOM 887 N N . LYS A 1 112 ? 1.140 5.816 -20.529 1.00 89.50 112 LYS A N 1
ATOM 888 C CA . LYS A 1 112 ? 1.477 4.378 -20.499 1.00 89.50 112 LYS A CA 1
ATOM 889 C C . LYS A 1 112 ? 1.112 3.743 -19.156 1.00 89.50 112 LYS A C 1
ATOM 891 O O . LYS A 1 112 ? 1.147 4.416 -18.136 1.00 89.50 112 LYS A O 1
ATOM 896 N N . TYR A 1 113 ? 0.823 2.448 -19.126 1.00 94.25 113 TYR A N 1
ATOM 897 C CA . TYR A 1 113 ? 0.558 1.749 -17.861 1.00 94.25 113 TYR A CA 1
ATOM 898 C C . TYR A 1 113 ? 1.817 1.674 -16.999 1.00 94.25 113 TYR A C 1
ATOM 900 O O . TYR A 1 113 ? 2.937 1.795 -17.512 1.00 94.25 113 TYR A O 1
ATOM 908 N N . ARG A 1 114 ? 1.623 1.531 -15.686 1.00 94.69 114 ARG A N 1
ATOM 909 C CA . ARG A 1 114 ? 2.722 1.470 -14.721 1.00 94.69 114 ARG A CA 1
ATOM 910 C C . ARG A 1 114 ? 2.826 0.078 -14.153 1.00 94.69 114 ARG A C 1
ATOM 912 O O . ARG A 1 114 ? 1.814 -0.470 -13.730 1.00 94.69 114 ARG A O 1
ATOM 919 N N . ASP A 1 115 ? 4.041 -0.447 -14.120 1.00 95.94 115 ASP A N 1
ATOM 920 C CA . ASP A 1 115 ? 4.337 -1.652 -13.364 1.00 95.94 115 ASP A CA 1
ATOM 921 C C . ASP A 1 115 ? 5.178 -1.338 -12.126 1.00 95.94 115 ASP A C 1
ATOM 923 O O . ASP A 1 115 ? 5.883 -0.329 -12.067 1.00 95.94 115 ASP A O 1
ATOM 927 N N . SER A 1 116 ? 5.089 -2.195 -11.119 1.00 95.94 116 SER A N 1
ATOM 928 C CA . SER A 1 116 ? 5.916 -2.154 -9.920 1.00 95.94 116 SER A CA 1
ATOM 929 C C . SER A 1 116 ? 6.277 -3.571 -9.492 1.00 95.94 116 SER A C 1
ATOM 931 O O . SER A 1 116 ? 5.539 -4.528 -9.714 1.00 95.94 116 SER A O 1
ATOM 933 N N . VAL A 1 117 ? 7.454 -3.694 -8.884 1.00 97.50 117 VAL A N 1
ATOM 934 C CA . VAL A 1 117 ? 7.865 -4.886 -8.142 1.00 97.50 117 VAL A CA 1
ATOM 935 C C . VAL A 1 117 ? 8.040 -4.429 -6.709 1.00 97.50 117 VAL A C 1
ATOM 937 O O . VAL A 1 117 ? 8.776 -3.468 -6.464 1.00 97.50 117 VAL A O 1
ATOM 940 N N . THR A 1 118 ? 7.324 -5.049 -5.781 1.00 97.06 118 THR A N 1
ATOM 941 C CA . THR A 1 118 ? 7.284 -4.609 -4.386 1.00 97.06 118 THR A CA 1
ATOM 942 C C . THR A 1 118 ? 7.564 -5.761 -3.452 1.00 97.06 118 THR A C 1
ATOM 944 O O . THR A 1 118 ? 7.005 -6.837 -3.641 1.00 97.06 118 THR A O 1
ATOM 947 N N . LEU A 1 119 ? 8.378 -5.508 -2.432 1.00 97.56 119 LEU A N 1
ATOM 948 C CA . LEU A 1 119 ? 8.428 -6.351 -1.247 1.00 97.56 119 LEU A CA 1
ATOM 949 C C . LEU A 1 119 ? 7.315 -5.881 -0.320 1.00 97.56 119 LEU A C 1
ATOM 951 O O . LEU A 1 119 ? 7.248 -4.689 -0.020 1.00 97.56 119 LEU A O 1
ATOM 955 N N . ARG A 1 120 ? 6.430 -6.786 0.093 1.00 97.44 120 ARG A N 1
ATOM 956 C CA . ARG A 1 120 ? 5.309 -6.490 0.984 1.00 97.44 120 ARG A CA 1
ATOM 957 C C . ARG A 1 120 ? 5.436 -7.326 2.249 1.00 97.44 120 ARG A C 1
ATOM 959 O O . ARG A 1 120 ? 5.514 -8.545 2.176 1.00 97.44 120 ARG A O 1
ATOM 966 N N . SER A 1 121 ? 5.405 -6.670 3.404 1.00 97.62 121 SER A N 1
ATOM 967 C CA . SER A 1 121 ? 5.340 -7.308 4.720 1.00 97.62 121 SER A CA 1
ATOM 968 C C . SER A 1 121 ? 3.999 -7.026 5.386 1.00 97.62 121 SER A C 1
ATOM 970 O O . SER A 1 121 ? 3.483 -5.908 5.295 1.00 97.62 121 SER A O 1
ATOM 972 N N . TRP A 1 122 ? 3.453 -8.005 6.104 1.00 98.12 122 TRP A N 1
ATOM 973 C CA . TRP A 1 122 ? 2.214 -7.847 6.868 1.00 98.12 122 TRP A CA 1
ATOM 974 C C . TRP A 1 122 ? 2.355 -8.293 8.323 1.00 98.12 122 TRP A C 1
ATOM 976 O O . TRP A 1 122 ? 3.157 -9.162 8.667 1.00 98.12 122 TRP A O 1
ATOM 986 N N . PHE A 1 123 ? 1.550 -7.687 9.193 1.00 98.00 123 PHE A N 1
ATOM 987 C CA . PHE A 1 123 ? 1.546 -7.928 10.632 1.00 98.00 123 PHE A CA 1
ATOM 988 C C . PHE A 1 123 ? 0.114 -7.980 11.147 1.00 98.00 123 PHE A C 1
ATOM 990 O O . PHE A 1 123 ? -0.703 -7.121 10.809 1.00 98.00 123 PHE A O 1
ATOM 997 N N . LYS A 1 124 ? -0.169 -8.979 11.986 1.00 97.75 124 LYS A N 1
ATOM 998 C CA . LYS A 1 124 ? -1.438 -9.126 12.700 1.00 97.75 124 LYS A CA 1
ATOM 999 C C . LYS A 1 124 ? -1.180 -8.900 14.189 1.00 97.75 124 LYS A C 1
ATOM 1001 O O . LYS A 1 124 ? -0.438 -9.662 14.802 1.00 97.75 124 LYS A O 1
ATOM 1006 N N . PHE A 1 125 ? -1.771 -7.853 14.745 1.00 96.94 125 PHE A N 1
ATOM 1007 C CA . PHE A 1 125 ? -1.807 -7.566 16.177 1.00 96.94 125 PHE A CA 1
ATOM 1008 C C . PHE A 1 125 ? -3.238 -7.759 16.693 1.00 96.94 125 PHE A C 1
ATOM 1010 O O . PHE A 1 125 ? -4.169 -7.931 15.911 1.00 96.94 125 PHE A O 1
ATOM 1017 N N . GLU A 1 126 ? -3.431 -7.698 18.010 1.00 94.44 126 GLU A N 1
ATOM 1018 C CA . GLU A 1 126 ? -4.738 -7.947 18.636 1.00 94.44 126 GLU A CA 1
ATOM 1019 C C . GLU A 1 126 ? -5.862 -7.041 18.097 1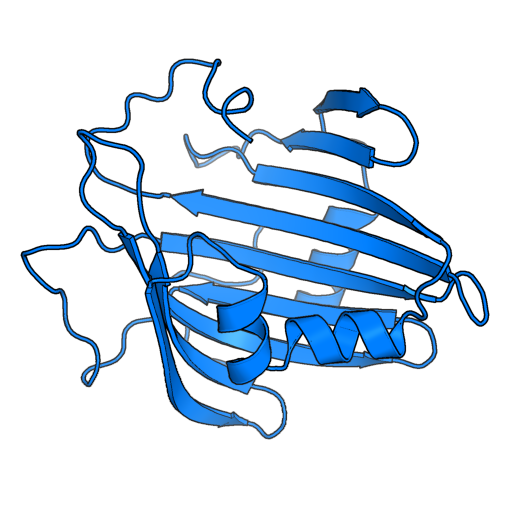.00 94.44 126 GLU A C 1
ATOM 1021 O O . GLU A 1 126 ? -6.959 -7.510 17.805 1.00 94.44 126 GLU A O 1
ATOM 1026 N N . ASN A 1 127 ? -5.582 -5.745 17.924 1.00 95.50 127 ASN A N 1
ATOM 1027 C CA . ASN A 1 127 ? -6.572 -4.744 17.503 1.00 95.50 127 ASN A CA 1
ATOM 1028 C C . ASN A 1 127 ? -6.183 -4.012 16.212 1.00 95.50 127 ASN A C 1
ATOM 1030 O O . ASN A 1 127 ? -6.793 -3.000 15.859 1.00 95.50 127 ASN A O 1
ATOM 1034 N N . GLU A 1 128 ? -5.155 -4.494 15.516 1.00 97.62 128 GLU A N 1
ATOM 1035 C CA . GLU A 1 128 ? -4.559 -3.784 14.393 1.00 97.62 128 GLU A CA 1
ATOM 1036 C C . GLU A 1 128 ? -3.925 -4.741 13.386 1.00 97.62 128 GLU A C 1
ATOM 1038 O O . GLU A 1 128 ? -3.235 -5.690 13.750 1.00 97.62 128 GLU A O 1
ATOM 1043 N N . TYR A 1 129 ? -4.093 -4.432 12.109 1.00 98.50 129 TYR A N 1
ATOM 1044 C CA . TYR A 1 129 ? -3.392 -5.065 11.008 1.00 98.50 129 TYR A CA 1
ATOM 1045 C C . TYR A 1 129 ? -2.581 -4.023 10.254 1.00 98.50 129 TYR A C 1
ATOM 1047 O O . TYR A 1 129 ? -3.064 -2.917 10.006 1.00 98.50 129 TYR A O 1
ATOM 1055 N N . ILE A 1 130 ? -1.359 -4.374 9.867 1.00 98.31 130 ILE A N 1
ATOM 1056 C CA . ILE A 1 130 ? -0.480 -3.498 9.090 1.00 98.31 130 ILE A CA 1
ATOM 1057 C C . ILE A 1 130 ? 0.009 -4.254 7.864 1.00 98.31 130 ILE A C 1
ATOM 1059 O O . ILE A 1 130 ? 0.448 -5.394 7.972 1.00 98.31 130 ILE A O 1
ATOM 1063 N N . ILE A 1 131 ? -0.033 -3.594 6.710 1.00 98.12 131 ILE A N 1
ATOM 1064 C CA . ILE A 1 131 ? 0.582 -4.050 5.464 1.00 98.12 131 ILE A CA 1
ATOM 1065 C C . ILE A 1 131 ? 1.487 -2.921 4.992 1.00 98.12 131 ILE A C 1
ATOM 1067 O O . ILE A 1 131 ? 1.019 -1.803 4.805 1.00 98.12 131 ILE A O 1
ATOM 1071 N N . MET A 1 132 ? 2.766 -3.192 4.777 1.00 96.75 132 MET A N 1
ATOM 1072 C CA . MET A 1 132 ? 3.728 -2.223 4.256 1.00 96.75 132 MET A CA 1
ATOM 1073 C C . MET A 1 132 ? 4.393 -2.797 3.022 1.00 96.75 132 MET A C 1
ATOM 1075 O O . MET A 1 132 ? 4.623 -3.998 2.943 1.00 96.75 132 MET A O 1
ATOM 1079 N N . ASN A 1 133 ? 4.710 -1.943 2.063 1.00 96.19 133 ASN A N 1
ATOM 1080 C CA . ASN A 1 133 ? 5.471 -2.314 0.894 1.00 96.19 133 ASN A CA 1
ATOM 1081 C C . ASN A 1 133 ? 6.363 -1.174 0.407 1.00 96.19 133 ASN A C 1
ATOM 1083 O O . ASN A 1 133 ? 6.068 0.011 0.582 1.00 96.19 133 ASN A O 1
ATOM 1087 N N . HIS A 1 134 ? 7.441 -1.555 -0.259 1.00 96.44 134 HIS A N 1
ATOM 1088 C CA . HIS A 1 134 ? 8.322 -0.654 -0.990 1.00 96.44 134 HIS A CA 1
ATOM 1089 C C . HIS A 1 134 ? 8.844 -1.356 -2.238 1.00 96.44 134 HIS A C 1
ATOM 1091 O O . HIS A 1 134 ? 8.792 -2.581 -2.369 1.00 96.44 134 HIS A O 1
ATOM 1097 N N . SER A 1 135 ? 9.321 -0.571 -3.198 1.00 96.81 135 SER A N 1
ATOM 1098 C CA . SER A 1 135 ? 9.822 -1.114 -4.452 1.00 96.81 135 SER A CA 1
ATOM 1099 C C . SER A 1 135 ? 11.176 -1.791 -4.285 1.00 96.81 135 SER A C 1
ATOM 1101 O O . SER A 1 135 ? 12.109 -1.221 -3.718 1.00 96.81 135 SER A O 1
ATOM 1103 N N . VAL A 1 136 ? 11.285 -2.981 -4.874 1.00 97.19 136 VAL A N 1
ATOM 1104 C CA . VAL A 1 136 ? 12.517 -3.771 -4.979 1.00 97.19 136 VAL A CA 1
ATOM 1105 C C . VAL A 1 136 ? 12.786 -4.148 -6.436 1.00 97.19 136 VAL A C 1
ATOM 1107 O O . VAL A 1 136 ? 11.967 -3.903 -7.325 1.00 97.19 136 VAL A O 1
ATOM 1110 N N . PHE A 1 137 ? 13.949 -4.740 -6.697 1.00 95.56 137 PHE A N 1
ATOM 1111 C CA . PHE A 1 137 ? 14.326 -5.231 -8.020 1.00 95.56 137 PHE A CA 1
ATOM 1112 C C . PHE A 1 137 ? 14.400 -6.755 -8.002 1.00 95.56 137 PHE A C 1
ATOM 1114 O O . PHE A 1 137 ? 14.992 -7.334 -7.097 1.00 95.56 137 PHE A O 1
ATOM 1121 N N . HIS A 1 138 ? 13.813 -7.404 -9.007 1.00 95.44 138 HIS A N 1
ATOM 1122 C CA . HIS A 1 138 ? 13.799 -8.860 -9.104 1.00 95.44 138 HIS A CA 1
ATOM 1123 C C . HIS A 1 138 ? 14.104 -9.306 -10.536 1.00 95.44 138 HIS A C 1
ATOM 1125 O O . HIS A 1 138 ? 13.489 -8.817 -11.485 1.00 95.44 138 HIS A O 1
ATOM 1131 N N . ALA A 1 139 ? 15.039 -10.247 -10.698 1.00 94.31 139 ALA A N 1
ATOM 1132 C CA . ALA A 1 139 ? 15.522 -10.684 -12.012 1.00 94.31 139 ALA A CA 1
ATOM 1133 C C . ALA A 1 139 ? 14.417 -11.305 -12.884 1.00 94.31 139 ALA A C 1
ATOM 1135 O O . ALA A 1 139 ? 14.404 -11.098 -14.093 1.00 94.31 139 ALA A O 1
ATOM 1136 N N . ALA A 1 140 ? 13.451 -11.998 -12.269 1.00 94.88 140 ALA A N 1
ATOM 1137 C CA . ALA A 1 140 ? 12.301 -12.575 -12.973 1.00 94.88 140 ALA A CA 1
ATOM 1138 C C . ALA A 1 140 ? 11.245 -11.537 -13.418 1.00 94.88 140 ALA A C 1
ATOM 1140 O O . ALA A 1 140 ? 10.320 -11.881 -14.147 1.00 94.88 140 ALA A O 1
ATOM 1141 N N . ALA A 1 141 ? 11.378 -10.268 -13.012 1.00 94.69 141 ALA A N 1
ATOM 1142 C CA . ALA A 1 141 ? 10.488 -9.174 -13.406 1.00 94.69 141 ALA A CA 1
ATOM 1143 C C . ALA A 1 141 ? 11.282 -7.959 -13.943 1.00 94.69 141 ALA A C 1
ATOM 1145 O O . ALA A 1 141 ? 11.251 -6.861 -13.357 1.00 94.69 141 ALA A O 1
ATOM 1146 N N . PRO A 1 142 ? 12.004 -8.130 -15.071 1.00 94.31 142 PRO A N 1
ATOM 1147 C CA . PRO A 1 142 ? 12.790 -7.063 -15.681 1.00 94.31 142 PRO A CA 1
ATOM 1148 C C . PRO A 1 142 ? 11.895 -5.936 -16.219 1.00 94.31 142 PRO A C 1
ATOM 1150 O O . PRO A 1 142 ? 10.669 -6.044 -16.280 1.00 94.31 142 PRO A O 1
ATOM 1153 N N . LEU A 1 143 ? 12.511 -4.820 -16.613 1.00 93.50 143 LEU A N 1
ATOM 1154 C CA . LEU A 1 143 ? 11.793 -3.680 -17.186 1.00 93.50 143 LEU A CA 1
ATOM 1155 C C . LEU A 1 143 ? 11.130 -4.051 -18.522 1.00 93.50 143 LEU A C 1
ATOM 1157 O O . LEU A 1 143 ? 11.788 -4.527 -19.448 1.00 93.50 143 LEU A O 1
ATOM 1161 N N . ARG A 1 144 ? 9.831 -3.763 -18.646 1.00 93.62 144 ARG A N 1
ATOM 1162 C CA . ARG A 1 144 ? 9.032 -3.995 -19.860 1.00 93.62 144 ARG A CA 1
ATO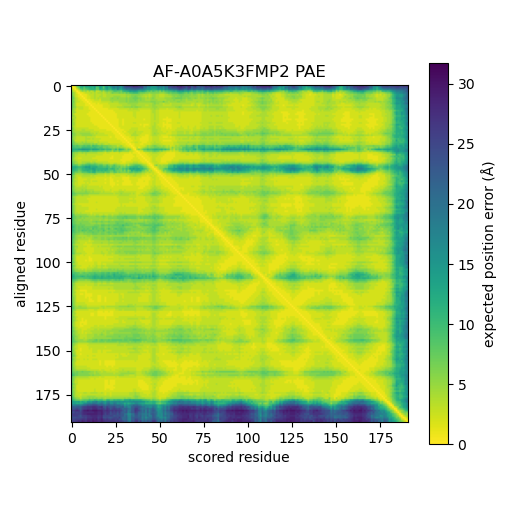M 1163 C C . ARG A 1 144 ? 8.886 -2.684 -20.641 1.00 93.62 144 ARG A C 1
ATOM 1165 O O . ARG A 1 144 ? 8.316 -1.729 -20.128 1.00 93.62 144 ARG A O 1
ATOM 1172 N N . LYS A 1 145 ? 9.367 -2.620 -21.893 1.00 90.19 145 LYS A N 1
ATOM 1173 C CA . LYS A 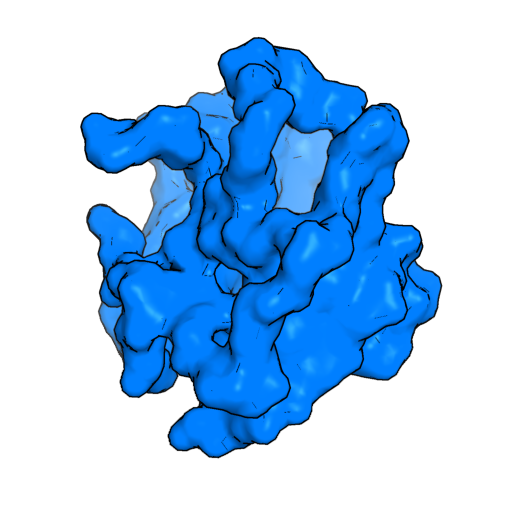1 145 ? 9.409 -1.382 -22.720 1.00 90.19 145 LYS A CA 1
ATOM 1174 C C . LYS A 1 145 ? 8.038 -0.711 -22.926 1.00 90.19 145 LYS A C 1
ATOM 1176 O O . LYS A 1 145 ? 7.952 0.500 -23.157 1.00 90.19 145 LYS A O 1
ATOM 1181 N N . GLN A 1 146 ? 6.969 -1.500 -22.882 1.00 92.38 146 GLN A N 1
ATOM 1182 C CA . GLN A 1 146 ? 5.591 -1.040 -23.027 1.00 92.38 146 GLN A CA 1
ATOM 1183 C C . GLN A 1 146 ? 5.063 -0.288 -21.793 1.00 92.38 146 GLN A C 1
ATOM 1185 O O . GLN A 1 146 ? 4.118 0.491 -21.925 1.00 92.38 146 GLN A O 1
ATOM 1190 N N . TYR A 1 147 ? 5.686 -0.466 -20.625 1.00 93.81 147 TYR A N 1
ATOM 1191 C CA . TYR A 1 147 ? 5.244 0.100 -19.351 1.00 93.81 147 TYR A CA 1
ATOM 1192 C C . TYR A 1 147 ? 6.306 1.015 -18.744 1.00 93.81 147 TYR A C 1
ATOM 1194 O O . TYR A 1 147 ? 7.457 1.057 -19.177 1.00 93.81 147 TYR A O 1
ATOM 1202 N N . ILE A 1 148 ? 5.891 1.800 -17.756 1.00 93.50 148 ILE A N 1
ATOM 1203 C CA . ILE A 1 148 ? 6.786 2.640 -16.962 1.00 93.50 148 ILE A CA 1
ATOM 1204 C C . ILE A 1 148 ? 6.896 2.013 -15.573 1.00 93.50 148 ILE A C 1
ATOM 1206 O O . ILE A 1 148 ? 5.886 1.875 -14.892 1.00 93.50 148 ILE A O 1
ATOM 1210 N N . ARG A 1 149 ? 8.114 1.677 -15.138 1.00 95.69 149 ARG A N 1
ATOM 1211 C CA . ARG A 1 149 ? 8.356 1.164 -13.784 1.00 95.69 149 ARG A CA 1
ATOM 1212 C C . ARG A 1 149 ? 8.178 2.278 -12.764 1.00 95.69 149 ARG A C 1
ATOM 1214 O O . ARG A 1 149 ? 9.039 3.154 -12.668 1.00 95.69 149 ARG A O 1
ATOM 1221 N N . ALA A 1 150 ? 7.074 2.246 -12.029 1.00 94.62 150 ALA A N 1
ATOM 1222 C CA . ALA A 1 150 ? 6.846 3.122 -10.890 1.00 94.62 150 ALA A CA 1
ATOM 1223 C C . ALA A 1 150 ? 7.735 2.700 -9.710 1.00 94.62 150 ALA A C 1
ATOM 1225 O O . ALA A 1 150 ? 8.133 1.538 -9.595 1.00 94.62 150 ALA A O 1
ATOM 1226 N N . ILE A 1 151 ? 8.047 3.657 -8.838 1.00 93.94 151 ILE A N 1
ATOM 1227 C CA . ILE A 1 151 ? 8.825 3.435 -7.618 1.00 93.94 151 ILE A CA 1
ATOM 1228 C C . ILE A 1 151 ? 7.957 3.806 -6.423 1.00 93.94 151 ILE A C 1
ATOM 1230 O O . ILE A 1 151 ? 7.563 4.956 -6.266 1.00 93.94 151 ILE A O 1
ATOM 1234 N N . SER A 1 152 ? 7.679 2.840 -5.558 1.00 93.56 152 SER A N 1
ATOM 1235 C CA . SER A 1 152 ? 7.094 3.073 -4.242 1.00 93.56 152 SER A CA 1
ATOM 1236 C C . SER A 1 152 ? 8.221 3.185 -3.218 1.00 93.56 152 SER A C 1
ATOM 1238 O O . SER A 1 152 ? 8.920 2.205 -2.970 1.00 93.56 152 SER A O 1
ATOM 1240 N N . TYR A 1 153 ? 8.428 4.370 -2.641 1.00 93.06 153 TYR A N 1
ATOM 1241 C CA . TYR A 1 153 ? 9.386 4.550 -1.543 1.00 93.06 153 TYR A CA 1
ATOM 1242 C C . TYR A 1 153 ? 8.852 3.924 -0.255 1.00 93.06 153 TYR A C 1
ATOM 1244 O O . TYR A 1 153 ? 9.589 3.293 0.493 1.00 93.06 153 TYR A O 1
ATOM 1252 N N . LEU A 1 154 ? 7.553 4.100 -0.025 1.00 93.88 154 LEU A N 1
ATOM 1253 C CA . LEU A 1 154 ? 6.789 3.486 1.047 1.00 93.88 154 LEU A CA 1
ATOM 1254 C C . LEU A 1 154 ? 5.319 3.534 0.645 1.00 93.88 154 LEU A C 1
ATOM 1256 O O . LEU A 1 154 ? 4.819 4.597 0.286 1.00 93.88 154 LEU A O 1
ATOM 1260 N N . SER A 1 155 ? 4.612 2.422 0.750 1.00 95.38 155 SER A N 1
ATOM 1261 C CA . SER A 1 155 ? 3.158 2.380 0.669 1.00 95.38 155 SER A CA 1
ATOM 1262 C C . SER A 1 155 ? 2.629 1.370 1.667 1.00 95.38 155 SER A C 1
ATOM 1264 O O . SER A 1 155 ? 3.303 0.392 1.976 1.00 95.38 155 SER A O 1
ATOM 1266 N N . GLY A 1 156 ? 1.439 1.583 2.204 1.00 96.88 156 GLY A N 1
ATOM 1267 C CA . GLY A 1 156 ? 0.895 0.635 3.156 1.00 96.88 156 GLY A CA 1
ATOM 1268 C C . GLY A 1 156 ? -0.482 0.979 3.674 1.00 96.88 156 GLY A C 1
ATOM 1269 O O . GLY A 1 156 ? -0.974 2.100 3.522 1.00 96.88 156 GLY A O 1
ATOM 1270 N N . TYR A 1 157 ? -1.062 -0.008 4.339 1.00 98.12 157 TYR A N 1
ATOM 1271 C CA . TYR A 1 157 ? -2.367 0.032 4.966 1.00 98.12 157 TYR A CA 1
ATOM 1272 C C . TYR A 1 157 ? -2.232 -0.229 6.462 1.00 98.12 157 TYR A C 1
ATOM 1274 O O . TYR A 1 157 ? -1.407 -1.035 6.895 1.00 98.12 157 TYR A O 1
ATOM 1282 N N . ILE A 1 158 ? -3.078 0.429 7.243 1.00 98.44 158 ILE A N 1
ATOM 1283 C CA . ILE A 1 158 ? -3.293 0.138 8.656 1.00 98.44 158 ILE A CA 1
ATOM 1284 C C . ILE A 1 158 ? -4.790 0.006 8.885 1.00 98.44 158 ILE A C 1
ATOM 1286 O O . ILE A 1 158 ? -5.564 0.894 8.527 1.00 98.44 158 ILE A O 1
ATOM 1290 N N . VAL A 1 159 ? -5.202 -1.124 9.440 1.00 98.62 159 VAL A N 1
ATOM 1291 C CA . VAL A 1 159 ? -6.601 -1.413 9.743 1.00 98.62 159 VAL A CA 1
ATOM 1292 C C . VAL A 1 159 ? -6.714 -1.602 11.240 1.00 98.62 159 VAL A C 1
ATOM 1294 O O . VAL A 1 159 ? -6.058 -2.480 11.788 1.00 98.62 159 VAL A O 1
ATOM 1297 N N . ARG A 1 160 ? -7.523 -0.790 11.917 1.00 98.50 160 ARG A N 1
ATOM 1298 C CA . ARG A 1 160 ? -7.729 -0.895 13.367 1.00 98.50 160 ARG A CA 1
ATOM 1299 C C . ARG A 1 160 ? -9.164 -1.252 13.674 1.00 98.50 160 ARG A C 1
ATOM 1301 O O . ARG A 1 160 ? -10.088 -0.690 13.089 1.00 98.50 160 ARG A O 1
ATOM 1308 N N . LYS A 1 161 ? -9.348 -2.165 14.617 1.00 98.06 161 LYS A N 1
ATOM 1309 C CA . LYS A 1 161 ? -10.672 -2.538 15.102 1.00 98.06 161 LYS A CA 1
ATOM 1310 C C . LYS A 1 161 ? -11.292 -1.363 15.859 1.00 98.06 161 LYS A C 1
ATOM 1312 O O . LYS A 1 161 ? -10.676 -0.837 16.782 1.00 98.06 161 LYS A O 1
ATOM 1317 N N . THR A 1 162 ? -12.505 -0.964 15.481 1.00 97.50 162 THR A N 1
ATOM 1318 C CA . THR A 1 162 ? -13.297 0.043 16.216 1.00 97.50 162 THR A CA 1
ATOM 1319 C C . THR A 1 162 ? -14.598 -0.539 16.775 1.00 97.50 162 THR A C 1
ATOM 1321 O O . THR A 1 162 ? -15.208 0.058 17.657 1.00 97.50 162 THR A O 1
ATOM 1324 N N . GLY A 1 163 ? -14.982 -1.738 16.330 1.00 95.56 163 GLY A N 1
ATOM 1325 C CA . GLY A 1 163 ? -16.118 -2.511 16.819 1.00 95.56 163 GLY A CA 1
ATOM 1326 C C . GLY A 1 163 ? -16.137 -3.919 16.207 1.00 95.56 163 GLY A C 1
ATOM 1327 O O . GLY A 1 163 ? -15.169 -4.316 15.552 1.00 95.56 163 GLY A O 1
ATOM 1328 N N . PRO A 1 164 ? -17.201 -4.709 16.433 1.00 94.56 164 PRO A N 1
ATOM 1329 C CA . PRO A 1 164 ? -17.363 -6.013 15.785 1.00 94.56 164 PRO A CA 1
ATOM 1330 C C . PRO A 1 164 ? -17.600 -5.894 14.271 1.00 94.56 164 PRO A C 1
ATOM 1332 O O . PRO A 1 164 ? -17.115 -6.734 13.525 1.00 94.56 164 PRO A O 1
ATOM 1335 N N . ASP A 1 165 ? -18.281 -4.833 13.832 1.00 96.56 165 ASP A N 1
ATOM 1336 C CA . ASP A 1 165 ? -18.660 -4.583 12.433 1.00 96.56 165 ASP A CA 1
ATOM 1337 C C . ASP A 1 165 ? -18.253 -3.167 11.978 1.00 96.56 165 ASP A C 1
ATOM 1339 O O . ASP A 1 165 ? -18.945 -2.454 11.247 1.00 96.56 165 ASP A O 1
ATOM 1343 N N . SER A 1 166 ? -17.128 -2.699 12.512 1.00 97.31 166 SER A N 1
ATOM 1344 C CA . SER A 1 166 ? -16.544 -1.418 12.145 1.00 97.31 166 SER A CA 1
ATOM 1345 C C . SER A 1 166 ? -15.032 -1.435 12.310 1.00 97.31 166 SER A C 1
ATOM 1347 O O . SER A 1 166 ? -14.462 -2.094 13.194 1.00 97.31 166 SER A O 1
ATOM 1349 N N . CYS A 1 167 ? -14.366 -0.680 11.444 1.00 98.25 167 CYS A N 1
ATOM 1350 C CA . CYS A 1 167 ? -12.929 -0.502 11.500 1.00 98.25 167 CYS A CA 1
ATOM 1351 C C . CYS A 1 167 ? -12.503 0.894 11.047 1.00 98.25 167 CYS A C 1
ATOM 1353 O O . CYS A 1 167 ? -13.217 1.623 10.361 1.00 98.25 167 CYS A O 1
ATOM 1355 N N . PHE A 1 168 ? -11.303 1.272 11.456 1.00 98.38 168 PHE A N 1
ATOM 1356 C CA . PHE A 1 168 ? -10.571 2.384 10.881 1.00 98.38 168 PHE A CA 1
ATOM 1357 C C . PHE A 1 168 ? -9.648 1.846 9.791 1.00 98.38 168 PHE A C 1
ATOM 1359 O O . PHE A 1 168 ? -8.915 0.887 10.029 1.00 98.38 168 PHE A O 1
ATOM 1366 N N . PHE A 1 169 ? -9.645 2.493 8.630 1.00 98.38 169 PHE A N 1
ATOM 1367 C CA . PHE A 1 169 ? -8.716 2.235 7.540 1.00 98.38 169 PHE A CA 1
ATOM 1368 C C . PHE A 1 169 ? -7.848 3.466 7.293 1.00 98.38 169 PHE A C 1
ATOM 1370 O O . PHE A 1 169 ? -8.329 4.563 7.000 1.00 98.38 169 PHE A O 1
ATOM 1377 N N . GLY A 1 170 ? -6.543 3.265 7.392 1.00 98.31 170 GLY A N 1
ATOM 1378 C CA . GLY A 1 170 ? -5.535 4.242 7.040 1.00 98.31 170 GLY A CA 1
ATOM 1379 C C . GLY A 1 170 ? -4.695 3.748 5.870 1.00 98.31 170 GLY A C 1
ATOM 1380 O O . GLY A 1 170 ? -4.286 2.590 5.830 1.00 98.31 170 GLY A O 1
ATOM 1381 N N . PHE A 1 171 ? -4.395 4.641 4.937 1.00 98.00 171 PHE A N 1
ATOM 1382 C CA . PHE A 1 171 ? -3.489 4.394 3.820 1.00 98.00 171 PHE A CA 1
ATOM 1383 C C . PHE A 1 171 ? -2.426 5.486 3.788 1.00 98.00 171 PHE A C 1
ATOM 1385 O O . PHE A 1 171 ? -2.758 6.667 3.878 1.00 98.00 171 PHE A O 1
ATOM 1392 N N . VAL A 1 172 ? -1.155 5.111 3.657 1.00 97.19 172 VAL A N 1
ATOM 1393 C CA . VAL A 1 172 ? -0.046 6.060 3.479 1.00 97.19 172 VAL A CA 1
ATOM 1394 C C . VAL A 1 172 ? 0.769 5.618 2.290 1.00 97.19 172 VAL A C 1
ATOM 1396 O O . VAL A 1 172 ? 1.124 4.448 2.192 1.00 97.19 172 VAL A O 1
ATOM 1399 N N . THR A 1 173 ? 1.095 6.551 1.402 1.00 95.50 173 THR A N 1
ATOM 1400 C CA . THR A 1 173 ? 1.931 6.254 0.247 1.00 95.50 173 THR A CA 1
ATOM 1401 C C . THR A 1 173 ? 2.827 7.421 -0.126 1.00 95.50 173 THR A C 1
ATOM 1403 O O . THR A 1 173 ? 2.437 8.586 -0.060 1.00 95.50 173 THR A O 1
ATOM 1406 N N . GLN A 1 174 ? 4.031 7.092 -0.561 1.00 93.88 174 GLN A N 1
ATOM 1407 C CA . GLN A 1 174 ? 4.957 7.964 -1.252 1.00 93.88 174 GLN A CA 1
ATOM 1408 C C . GLN A 1 174 ? 5.476 7.188 -2.455 1.00 93.88 174 GLN A C 1
ATOM 1410 O O . GLN A 1 174 ? 6.354 6.332 -2.335 1.00 93.88 174 GLN A O 1
ATOM 1415 N N . SER A 1 175 ? 4.894 7.459 -3.617 1.00 91.50 175 SER A N 1
ATOM 1416 C CA . SER A 1 175 ? 5.176 6.693 -4.826 1.00 91.50 175 SER A CA 1
ATOM 1417 C C . SER A 1 175 ? 5.389 7.636 -5.997 1.00 91.50 175 SER A C 1
ATOM 1419 O O . SER A 1 175 ? 4.557 8.498 -6.270 1.00 91.50 175 SER A O 1
ATOM 1421 N N . ASP A 1 176 ? 6.511 7.460 -6.686 1.00 91.19 176 ASP A N 1
ATOM 1422 C CA . ASP A 1 176 ? 6.814 8.119 -7.944 1.00 91.19 176 ASP A CA 1
ATOM 1423 C C . ASP A 1 176 ? 6.272 7.263 -9.105 1.00 91.19 176 ASP A C 1
ATOM 1425 O O . ASP A 1 176 ? 6.825 6.196 -9.402 1.00 91.19 176 ASP A O 1
ATOM 1429 N N . PRO A 1 177 ? 5.203 7.696 -9.798 1.00 87.31 177 PRO A N 1
ATOM 1430 C CA . PRO A 1 177 ? 4.687 6.986 -10.969 1.00 87.31 177 PRO A CA 1
ATOM 1431 C C . PRO A 1 177 ? 5.637 7.039 -12.179 1.00 87.31 177 PRO A C 1
ATOM 1433 O O . PRO A 1 177 ? 5.416 6.315 -13.157 1.00 87.31 177 PRO A O 1
ATOM 1436 N N . ARG A 1 178 ? 6.662 7.902 -12.123 1.00 87.38 178 ARG A N 1
ATOM 1437 C CA . ARG A 1 178 ? 7.662 8.192 -13.153 1.00 87.38 178 ARG A CA 1
ATOM 1438 C C . ARG A 1 178 ? 7.074 8.575 -14.520 1.00 87.38 178 ARG A C 1
ATOM 1440 O O . ARG A 1 178 ? 5.867 8.548 -14.801 1.00 87.38 178 ARG A O 1
ATOM 1447 N N . GLY A 1 179 ? 7.979 8.960 -15.416 1.00 82.19 179 GLY A N 1
ATOM 1448 C CA . GLY A 1 179 ? 7.657 9.445 -16.757 1.00 82.19 179 GLY A CA 1
ATOM 1449 C C . GLY A 1 179 ? 7.225 10.911 -16.775 1.00 82.19 179 GLY A C 1
ATOM 1450 O O . GLY A 1 179 ? 7.355 11.631 -15.791 1.00 82.19 179 GLY A O 1
ATOM 1451 N N . ASN A 1 180 ? 6.697 11.361 -17.915 1.00 71.81 180 ASN A N 1
ATOM 1452 C CA . ASN A 1 180 ? 6.352 12.768 -18.160 1.00 71.81 180 ASN A CA 1
ATOM 1453 C C . ASN A 1 180 ? 5.014 13.184 -17.521 1.00 71.81 180 ASN A C 1
ATOM 1455 O O . ASN A 1 180 ? 4.166 13.803 -18.164 1.00 71.81 180 ASN A O 1
ATOM 1459 N N . LEU A 1 181 ? 4.809 12.836 -16.253 1.00 65.75 181 LEU A N 1
ATOM 1460 C CA . LEU A 1 181 ? 3.714 13.359 -15.447 1.00 65.75 181 LEU A CA 1
ATOM 1461 C C . LEU A 1 181 ? 4.189 14.668 -14.819 1.00 65.75 181 LEU A C 1
ATOM 1463 O O . LEU A 1 181 ? 4.858 14.676 -13.790 1.00 65.75 181 LEU A O 1
ATOM 1467 N N . LYS A 1 182 ? 3.878 15.799 -15.461 1.00 54.75 182 LYS A N 1
ATOM 1468 C CA . LYS A 1 182 ? 4.123 17.105 -14.842 1.00 54.75 182 LYS A CA 1
ATOM 1469 C C . LYS A 1 182 ? 3.225 17.210 -13.611 1.00 54.75 182 LYS A C 1
ATOM 1471 O O . LYS A 1 182 ? 2.004 17.253 -13.753 1.00 54.75 182 LYS A O 1
ATOM 1476 N N . CYS A 1 183 ? 3.827 17.262 -12.424 1.00 44.38 183 CYS A N 1
ATOM 1477 C CA . CYS A 1 183 ? 3.135 17.543 -11.172 1.00 44.38 183 CYS A CA 1
ATOM 1478 C C . CYS A 1 183 ? 2.611 18.990 -11.211 1.00 44.38 183 CYS A C 1
ATOM 1480 O O . CYS A 1 183 ? 3.256 19.925 -10.750 1.00 44.38 183 CYS A O 1
ATOM 1482 N N . ARG A 1 184 ? 1.463 19.216 -11.856 1.00 38.31 184 ARG A N 1
ATOM 1483 C CA . ARG A 1 184 ? 0.628 20.384 -11.568 1.00 38.31 184 ARG A CA 1
ATOM 1484 C C . ARG A 1 184 ? -0.293 19.971 -10.426 1.00 38.31 184 ARG A C 1
ATOM 1486 O O . ARG A 1 184 ? -0.849 18.877 -10.478 1.00 38.31 184 ARG A O 1
ATOM 1493 N N . MET A 1 185 ? -0.450 20.846 -9.433 1.00 35.75 185 MET A N 1
ATOM 1494 C CA . MET A 1 185 ? -1.186 20.699 -8.157 1.00 35.75 185 MET A CA 1
ATOM 1495 C C . MET A 1 185 ? -2.662 20.218 -8.238 1.00 35.75 185 MET A C 1
ATOM 1497 O O . MET A 1 185 ? -3.412 20.360 -7.280 1.00 35.75 185 MET A O 1
ATOM 1501 N N . GLY A 1 186 ? -3.125 19.659 -9.359 1.00 36.31 186 GLY A N 1
ATOM 1502 C CA . GLY A 1 186 ? -4.478 19.140 -9.565 1.00 36.31 186 GLY A CA 1
ATOM 1503 C C . GLY A 1 186 ? -4.604 17.612 -9.606 1.00 36.31 186 GLY A C 1
ATOM 1504 O O . GLY A 1 186 ? -5.717 17.128 -9.785 1.00 36.31 186 GLY A O 1
ATOM 1505 N N . CYS A 1 187 ? -3.523 16.836 -9.448 1.00 40.75 187 CYS A N 1
ATOM 1506 C CA . CYS A 1 187 ? -3.573 15.372 -9.627 1.00 40.75 187 CYS A CA 1
ATOM 1507 C C . CYS A 1 187 ? -4.438 14.632 -8.580 1.00 40.75 187 CYS A C 1
ATOM 1509 O O . CYS A 1 187 ? -4.884 13.518 -8.825 1.00 40.75 187 CYS A O 1
ATOM 1511 N N . LEU A 1 188 ? -4.751 15.268 -7.446 1.00 42.03 188 LEU A N 1
ATOM 1512 C CA . LEU A 1 188 ? -5.661 14.731 -6.423 1.00 42.03 188 LEU A CA 1
ATOM 1513 C C . LEU A 1 188 ? -7.158 14.891 -6.752 1.00 42.03 188 LEU A C 1
ATOM 1515 O O . LEU A 1 188 ? -7.993 14.506 -5.943 1.00 42.03 188 LEU A O 1
ATOM 1519 N N . ARG A 1 189 ? -7.520 15.440 -7.922 1.00 28.58 189 ARG A N 1
ATOM 1520 C CA . ARG A 1 189 ? -8.919 15.519 -8.393 1.00 28.58 189 ARG A CA 1
ATOM 1521 C C . ARG A 1 189 ? -9.333 14.380 -9.338 1.00 28.58 189 ARG A C 1
ATOM 1523 O O . ARG A 1 189 ? -10.394 14.473 -9.943 1.00 28.58 189 ARG A O 1
ATOM 1530 N N . LEU A 1 190 ? -8.503 13.349 -9.506 1.00 27.34 190 LEU A N 1
ATOM 1531 C CA . LEU A 1 190 ? -8.746 12.253 -10.458 1.00 27.34 190 LEU A CA 1
ATOM 1532 C C . LEU A 1 190 ? -9.102 10.901 -9.813 1.00 27.34 190 LEU A C 1
ATOM 1534 O O . LEU A 1 190 ? -9.076 9.887 -10.507 1.00 27.34 190 LEU A O 1
ATOM 1538 N N . CYS A 1 191 ? -9.487 10.889 -8.535 1.00 27.98 191 CYS A N 1
ATOM 1539 C CA . CYS A 1 191 ? -10.168 9.752 -7.913 1.00 27.98 191 CYS A CA 1
ATOM 1540 C C . CYS A 1 191 ? -11.577 10.159 -7.483 1.00 27.98 191 CYS A C 1
ATOM 1542 O O . CYS A 1 191 ? -11.700 11.240 -6.861 1.00 27.98 191 CYS A O 1
#

Radius of gyration: 16.41 Å; Cα contacts (8 Å, |Δi|>4): 383; chains: 1; bounding box: 37×37×42 Å

Secondary structure (DSSP, 8-state):
--S--TT------HHHHHHHHHHHH--TT-EEEEEETTEEEEEEEETTEEEEEEEEEEEEESS-HHHHHHHHH-HHHHHHH-TTEEEEEEEEEEETTEEEEEEEEPPPTTSPPEEEEEEEEEEE-SSEEEEEEEE---TTSPPPTTSEE-EEEEEEEEEEESSSSEEEEEEEEEEE--SS----TTGGG--